Protein 4MVE (pdb70)

Nearest PDB structures (foldseek):
  4mve-assembly2_B  TM=9.996E-01  e=6.311E-26  Thermomonospora curvata DSM 43183
  1dv9-assembly1_A  TM=4.609E-01  e=7.289E-01  Bos taurus
  4mve-assembly2_B  TM=9.961E-01  e=4.622E-24  Thermomonospora curvata DSM 43183
  5hte-assembly1_A-2  TM=4.139E-01  e=1.562E+00  Bos taurus
  3kza-assembly1_A  TM=3.954E-01  e=4.910E+00  Equus caballus

Foldseek 3Di:
DLLVVVVVCQVVLEADDPVVNVVSQVPFAAAAQVLFAWWFKGFRHCVDPVSCLVVFFGAKGAHDQQWIQGTWGADPVRDIDRDAPQHTDGWDFDDDPRHTHIWCGPRFHDIWGWGDSDSQTKTWDHPPPPGIGIMDIGGDD/DLLVVVVVCVVVLEADDPVVNVVSQVVFAAAAQVLFAWWFKHFRDCPDVVVCVVCFFGAWGPHDQQFILGGFGADPVGDTDRDAPQHGDGWDFDDDPRHTHTWCGPRFHDIWGWGDSDSQTKTWDHPVDPGIGIMDIGHDD

InterPro domains:
  IPR02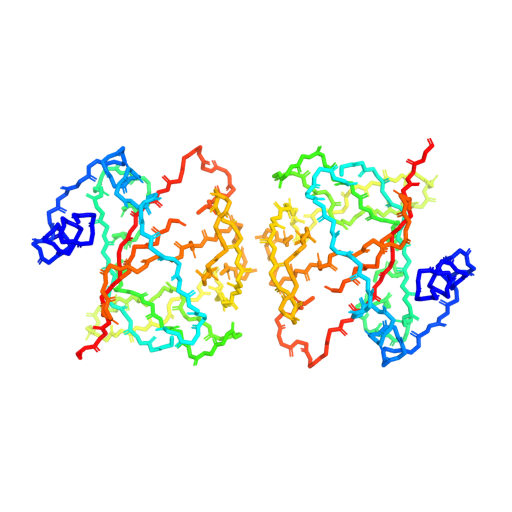5568 Domain of unknown function DUF4334 [PF14232] (92-146)
  IPR025951 GXWXG domain [PF14231] (24-82)

CATH classification: 2.40.128.580

Sequence (282 aa):
DAEQRLAKIIASGDECDRATVEELYDRLAPVPVDFLGTWRGGIFDRGDALAGLLGNWYGKRFIDRDHVEPLLCRSPDGSIYSYEKLGLARLREVALRGTVSAAIYDKQPIIDHFRRVNDDVVGADAKGQPDILYFHLTRERDAEQRLAKIIASGDECDRATVEELYDRLAPVPVDFLGTWRGGIFDRGDALAGLLGNWYGKRFIDRDHVEPLLCRSPDGSIYSYEKLGLARLREVALRGTVSAAIYDKQPIIDHFRRVNDDVVGADAKGQPDILYFHLTRER

Radius of gyration: 20.66 Å; Cα contacts (8 Å, |Δi|>4): 627; chains: 2; bounding box: 58×43×53 Å

Secondary structure (DSSP, 8-state):
-HHHHHHHHHHHT----HHHHHHHHTTSEE--TT--EEEEEEES-TTSTTT-----EEEEEEEETTEEEEEEEE-TTS-EEE--TT--B---EEEETTEEEE--BSSSSB---EEESS---EE--BTT-SS---EEEEE--/-HHHHHHHHHHHT----HHHHHHHHTTSPB--TT--EEEEEEES-SSSTTT-----EEEEEEEETTEEEEEEEE-TTS-EEE--TT--B---EEEETTEEEE--BSSSSB---EE-SS---EE--BTT-SS---EEEEE--

Structure (mmCIF, N/CA/C/O backbone):
data_4MVE
#
_entry.id   4MVE
#
_cell.length_a   66.803
_cell.length_b   66.803
_cell.length_c   127.368
_cell.angle_alpha   90.00
_cell.angle_beta   90.00
_cell.angle_gamma   120.00
#
_symmetry.space_group_name_H-M   'P 32 2 1'
#
loop_
_entity.id
_entity.type
_entity.pdbx_description
1 polymer 'Uncharacterized protein'
2 water water
#
loop_
_atom_site.group_PDB
_atom_site.id
_atom_site.type_symbol
_atom_site.label_atom_id
_atom_site.label_alt_id
_atom_site.label_comp_id
_atom_site.label_asym_id
_atom_site.label_entity_id
_atom_site.label_seq_id
_atom_site.pdbx_PDB_ins_code
_atom_site.Cartn_x
_atom_site.Cartn_y
_atom_site.Cartn_z
_atom_site.occupancy
_atom_site.B_iso_or_equiv
_atom_site.auth_seq_id
_atom_site.auth_comp_id
_atom_site.auth_asym_id
_atom_site.auth_atom_id
_atom_site.pdbx_PDB_model_num
ATOM 6 N N . ASP A 1 5 ? -11.273 29.683 34.630 1.00 64.24 2 ASP A N 1
ATOM 7 C CA . ASP A 1 5 ? -11.115 28.561 35.560 1.00 61.48 2 ASP A CA 1
ATOM 8 C C . ASP A 1 5 ? -10.639 27.265 34.903 1.00 56.56 2 ASP A C 1
ATOM 9 O O . ASP A 1 5 ? -9.582 26.758 35.283 1.00 53.55 2 ASP A O 1
ATOM 14 N N . ALA A 1 6 ? -11.423 26.732 33.947 1.00 49.25 3 ALA A N 1
ATOM 15 C CA . ALA A 1 6 ? -11.152 25.481 33.254 1.00 45.00 3 ALA A CA 1
ATOM 16 C C . ALA A 1 6 ? -9.775 25.485 32.603 1.00 43.62 3 ALA A C 1
ATOM 17 O O . ALA A 1 6 ? -9.067 24.507 32.725 1.00 39.56 3 ALA A O 1
ATOM 19 N N . GLU A 1 7 ? -9.404 26.580 31.928 1.00 41.34 4 GLU A N 1
ATOM 20 C CA . GLU A 1 7 ? -8.104 26.722 31.271 1.00 40.09 4 GLU A CA 1
ATOM 21 C C . GLU A 1 7 ? -6.964 26.655 32.297 1.00 41.53 4 GLU A C 1
ATOM 22 O O . GLU A 1 7 ? -6.003 25.929 32.081 1.00 40.10 4 GLU A O 1
ATOM 28 N N . GLN A 1 8 ? -7.100 27.371 33.414 1.00 39.10 5 GLN A N 1
ATOM 29 C CA . GLN A 1 8 ? -6.087 27.442 34.458 1.00 40.73 5 GLN A CA 1
ATOM 30 C C . GLN A 1 8 ? -5.945 26.119 35.177 1.00 44.78 5 GLN A C 1
ATOM 31 O O . GLN A 1 8 ? -4.814 25.679 35.385 1.00 42.99 5 GLN A O 1
ATOM 37 N N . ARG A 1 9 ? -7.081 25.462 35.511 1.00 42.66 6 ARG A N 1
ATOM 38 C CA . ARG A 1 9 ? -7.075 24.144 36.139 1.00 42.54 6 ARG A CA 1
ATOM 39 C C . ARG A 1 9 ? -6.440 23.098 35.209 1.00 43.96 6 ARG A C 1
ATOM 40 O O . ARG A 1 9 ? -5.661 22.260 35.670 1.00 44.92 6 ARG A O 1
ATOM 48 N N . LEU A 1 10 ? -6.766 23.142 33.904 1.00 37.31 7 LEU A N 1
ATOM 49 C CA . LEU A 1 10 ? -6.224 22.141 32.984 1.00 35.06 7 LEU A CA 1
ATOM 50 C C . LEU A 1 10 ? -4.752 22.383 32.688 1.00 36.21 7 LEU A C 1
ATOM 51 O O . LEU A 1 10 ? -4.005 21.425 32.595 1.00 35.87 7 LEU A O 1
ATOM 56 N N . ALA A 1 11 ? -4.322 23.646 32.600 1.00 33.05 8 ALA A N 1
ATOM 57 C CA . ALA A 1 11 ? -2.930 23.984 32.317 1.00 31.13 8 ALA A CA 1
ATOM 58 C C . ALA A 1 11 ? -2.005 23.409 33.408 1.00 33.94 8 ALA A C 1
ATOM 59 O O . ALA A 1 11 ? -0.944 22.865 33.088 1.00 32.08 8 ALA A O 1
ATOM 61 N N . LYS A 1 12 ? -2.426 23.491 34.674 1.00 33.74 9 LYS A N 1
ATOM 62 C CA . LYS A 1 12 ? -1.653 23.000 35.827 1.00 36.27 9 LYS A CA 1
ATOM 63 C C . LYS A 1 12 ? -1.474 21.479 35.766 1.00 41.39 9 LYS A C 1
ATOM 64 O O . LYS A 1 12 ? -0.373 20.982 36.029 1.00 41.72 9 LYS A O 1
ATOM 70 N N . ILE A 1 13 ? -2.557 20.748 35.415 1.00 37.63 10 ILE A N 1
ATOM 71 C CA . ILE A 1 13 ? -2.532 19.281 35.278 1.00 35.35 10 ILE A CA 1
ATOM 72 C C . ILE A 1 13 ? -1.609 18.889 34.095 1.00 35.57 10 ILE A C 1
ATOM 73 O O . ILE A 1 13 ? -0.725 18.054 34.260 1.00 35.44 10 ILE A O 1
ATOM 78 N N . ILE A 1 14 ? -1.801 19.514 32.934 1.00 29.99 11 ILE A N 1
ATOM 79 C CA . ILE A 1 14 ? -1.002 19.260 31.723 1.00 29.93 11 ILE A CA 1
ATOM 80 C C . ILE A 1 14 ? 0.492 19.548 31.979 1.00 39.18 11 ILE A C 1
ATOM 81 O O . ILE A 1 14 ? 1.315 18.749 31.567 1.00 40.64 11 ILE A O 1
ATOM 86 N N . ALA A 1 15 ? 0.840 20.688 32.636 1.00 36.54 12 ALA A N 1
ATOM 87 C CA . ALA A 1 15 ? 2.243 21.038 32.875 1.00 36.16 12 ALA A CA 1
ATOM 88 C C . ALA A 1 15 ? 2.916 20.080 33.868 1.00 38.83 12 ALA A C 1
ATOM 89 O O . ALA A 1 15 ? 4.117 19.854 33.751 1.00 38.78 12 ALA A O 1
ATOM 91 N N . SER A 1 16 ? 2.166 19.514 34.809 1.00 34.75 13 SER A N 1
ATOM 92 C CA . SER A 1 16 ? 2.763 18.603 35.781 1.00 35.41 13 SER A CA 1
ATOM 93 C C . SER A 1 16 ? 2.710 17.094 35.318 1.00 37.85 13 SER A C 1
ATOM 94 O O . SER A 1 16 ? 3.286 16.251 35.980 1.00 36.28 13 SER A O 1
ATOM 97 N N . GLY A 1 17 ? 1.998 16.790 34.227 1.00 33.06 14 GLY A N 1
ATOM 98 C CA . GLY A 1 17 ? 1.837 15.432 33.709 1.00 31.50 14 GLY A CA 1
ATOM 99 C C . GLY A 1 17 ? 1.022 14.559 34.642 1.00 35.77 14 GLY A C 1
ATOM 100 O O . GLY A 1 17 ? 1.087 13.328 34.583 1.00 33.98 14 GLY A O 1
ATOM 101 N N . ASP A 1 18 ? 0.225 15.199 35.508 1.00 34.82 15 ASP A N 1
ATOM 102 C CA . ASP A 1 18 ? -0.628 14.490 36.444 1.00 35.58 15 ASP A CA 1
ATOM 103 C C . ASP A 1 18 ? -1.773 13.765 35.752 1.00 39.46 15 ASP A C 1
ATOM 104 O O . ASP A 1 18 ? -2.226 14.142 34.651 1.00 37.09 15 ASP A O 1
ATOM 109 N N . GLU A 1 19 ? -2.207 12.697 36.390 1.00 38.31 16 GLU A N 1
ATOM 110 C CA . GLU A 1 19 ? -3.351 11.945 35.918 1.00 39.54 16 GLU A CA 1
ATOM 111 C C . GLU A 1 19 ? -4.610 12.694 36.364 1.00 43.97 16 GLU A C 1
ATOM 112 O O . GLU A 1 19 ? -4.573 13.453 37.351 1.00 43.76 16 GLU A O 1
ATOM 118 N N . CYS A 1 20 ? -5.683 12.559 35.591 1.00 39.82 17 CYS A N 1
ATOM 119 C CA . CYS A 1 20 ? -6.973 13.161 35.915 1.00 41.12 17 CYS A CA 1
ATOM 120 C C . CYS A 1 20 ? -8.063 12.279 35.340 1.00 43.91 17 CYS A C 1
ATOM 121 O O . CYS A 1 20 ? -8.020 11.957 34.149 1.00 40.73 17 CYS A O 1
ATOM 124 N N . ASP A 1 21 ? -9.017 11.870 36.195 1.00 42.17 18 ASP A N 1
ATOM 125 C CA . ASP A 1 21 ? -10.148 10.993 35.863 1.00 42.82 18 ASP A CA 1
ATOM 126 C C . ASP A 1 21 ? -11.025 11.596 34.760 1.00 41.93 18 ASP A C 1
ATOM 127 O O . ASP A 1 21 ? -11.212 12.813 34.692 1.00 40.73 18 ASP A O 1
ATOM 132 N N . ARG A 1 22 ? -11.493 10.721 33.865 1.00 36.26 19 ARG A N 1
ATOM 133 C CA . ARG A 1 22 ? -12.250 11.030 32.646 1.00 35.22 19 ARG A CA 1
ATOM 134 C C . ARG A 1 22 ? -13.380 12.055 32.872 1.00 39.75 19 ARG A C 1
ATOM 135 O O . ARG A 1 22 ? -13.446 13.040 32.134 1.00 36.32 19 ARG A O 1
ATOM 143 N N . ALA A 1 23 ? -14.261 11.804 33.868 1.00 40.30 20 ALA A N 1
ATOM 144 C CA . ALA A 1 23 ? -15.399 12.661 34.232 1.00 42.87 20 ALA A CA 1
ATOM 145 C C . ALA A 1 23 ? -14.953 14.096 34.580 1.00 45.37 20 ALA A C 1
ATOM 146 O O . ALA A 1 23 ? -15.582 15.041 34.128 1.00 45.24 20 ALA A O 1
ATOM 148 N N . THR A 1 24 ? -13.863 14.255 35.318 1.00 41.55 21 THR A N 1
ATOM 149 C CA . THR A 1 24 ? -13.368 15.589 35.685 1.00 41.56 21 THR A CA 1
ATOM 150 C C . THR A 1 24 ? -12.779 16.334 34.443 1.00 44.07 21 THR A C 1
ATOM 151 O O . THR A 1 24 ? -12.982 17.551 34.308 1.00 45.48 21 THR A O 1
ATOM 155 N N . VAL A 1 25 ? -12.063 15.624 33.558 1.00 36.65 22 VAL A N 1
ATOM 156 C CA . VAL A 1 25 ? -11.487 16.268 32.371 1.00 34.41 22 VAL A CA 1
ATOM 157 C C . VAL A 1 25 ? -12.621 16.728 31.441 1.00 38.16 22 VAL A C 1
ATOM 158 O O . VAL A 1 25 ? -12.574 17.846 30.916 1.00 36.96 22 VAL A O 1
ATOM 162 N N . GLU A 1 26 ? -13.627 15.864 31.254 1.00 34.68 23 GLU A N 1
ATOM 163 C CA . GLU A 1 26 ? -14.775 16.126 30.410 1.00 33.68 23 GLU A CA 1
ATOM 164 C C . GLU A 1 26 ? -15.503 17.382 30.870 1.00 38.45 23 GLU A C 1
ATOM 165 O O . GLU A 1 26 ? -15.869 18.194 30.018 1.00 36.54 23 GLU A O 1
ATOM 171 N N . GLU A 1 27 ? -15.713 17.548 32.202 1.00 38.57 24 GLU A N 1
ATOM 172 C CA . GLU A 1 27 ? -16.380 18.746 32.748 1.00 41.34 24 GLU A CA 1
ATOM 173 C C . GLU A 1 27 ? -15.582 19.993 32.368 1.00 41.94 24 GLU A C 1
ATOM 174 O O . GLU A 1 27 ? -16.147 20.993 31.932 1.00 42.60 24 GLU A O 1
ATOM 180 N N . LEU A 1 28 ? -14.268 19.904 32.483 1.00 35.09 25 LEU A N 1
ATOM 181 C CA . LEU A 1 28 ? -13.407 21.033 32.174 1.00 35.36 25 LEU A CA 1
ATOM 182 C C . LEU A 1 28 ? -13.317 21.275 30.648 1.00 37.65 25 LEU A C 1
ATOM 183 O O . LEU A 1 28 ? -13.409 22.424 30.205 1.00 37.58 25 LEU A O 1
ATOM 188 N N . TYR A 1 29 ? -13.230 20.197 29.854 1.00 32.71 26 TYR A N 1
ATOM 189 C CA . TYR A 1 29 ? -13.182 20.266 28.405 1.00 30.71 26 TYR A CA 1
ATOM 190 C C . TYR A 1 29 ? -14.408 20.971 27.812 1.00 36.54 26 TYR A C 1
ATOM 191 O O . TYR A 1 29 ? -14.252 21.826 26.929 1.00 37.17 26 TYR A O 1
ATOM 200 N N . ASP A 1 30 ? -15.615 20.621 28.286 1.00 34.95 27 ASP A N 1
ATOM 201 C CA . ASP A 1 30 ? -16.874 21.188 27.782 1.00 37.40 27 ASP A CA 1
ATOM 202 C C . ASP A 1 30 ? -16.964 22.720 27.955 1.00 42.93 27 ASP A C 1
ATOM 203 O O . ASP A 1 30 ? -17.772 23.340 27.289 1.00 43.25 27 ASP A O 1
ATOM 208 N N . ARG A 1 31 ? -16.103 23.320 28.792 1.00 40.94 28 ARG A N 1
ATOM 209 C CA . ARG A 1 31 ? -16.075 24.761 29.046 1.00 42.43 28 ARG A CA 1
ATOM 210 C C . ARG A 1 31 ? -14.990 25.448 28.192 1.00 45.29 28 ARG A C 1
ATOM 211 O O . ARG A 1 31 ? -14.870 26.674 28.218 1.00 47.03 28 ARG A O 1
ATOM 219 N N . LEU A 1 32 ? -14.246 24.669 27.399 1.00 38.44 29 LEU A N 1
ATOM 220 C CA . LEU A 1 32 ? -13.177 25.201 26.567 1.00 36.91 29 LEU A CA 1
ATOM 221 C C . LEU A 1 32 ? -13.658 25.693 25.224 1.00 38.98 29 LEU A C 1
ATOM 222 O O . LEU A 1 32 ? -14.677 25.246 24.686 1.00 37.03 29 LEU A O 1
ATOM 227 N N . ALA A 1 33 ? -12.891 26.643 24.689 1.00 36.50 30 ALA A N 1
ATOM 228 C CA . ALA A 1 33 ? -13.139 27.279 23.411 1.00 36.60 30 ALA A CA 1
ATOM 229 C C . ALA A 1 33 ? -12.636 26.412 22.246 1.00 40.11 30 ALA A C 1
ATOM 230 O O . ALA A 1 33 ? -11.577 25.794 22.353 1.00 36.99 30 ALA A O 1
ATOM 232 N N . PRO A 1 34 ? -13.358 26.408 21.095 1.00 39.25 31 PRO A N 1
ATOM 233 C CA . PRO A 1 34 ? -12.834 25.706 19.907 1.00 36.71 31 PRO A CA 1
ATOM 234 C C . PRO A 1 34 ? -11.611 26.432 19.319 1.00 40.60 31 PRO A C 1
ATOM 235 O O . PRO A 1 34 ? -11.369 27.606 19.636 1.00 40.58 31 PRO A O 1
ATOM 239 N N . VAL A 1 35 ? -10.842 25.736 18.465 1.00 35.43 32 VAL A N 1
ATOM 240 C CA . VAL A 1 35 ? -9.651 26.294 17.820 1.00 34.01 32 VAL A CA 1
ATOM 241 C C . VAL A 1 35 ? -9.785 26.148 16.313 1.00 35.73 32 VAL A C 1
ATOM 242 O O . VAL A 1 35 ? -10.313 25.124 15.869 1.00 33.42 32 VAL A O 1
ATOM 246 N N . PRO A 1 36 ? -9.275 27.108 15.501 1.00 33.19 33 PRO A N 1
ATOM 247 C CA . PRO A 1 36 ? -9.295 26.900 14.045 1.00 33.46 33 PRO A CA 1
ATOM 248 C C . PRO A 1 36 ? -8.211 25.882 13.643 1.00 36.98 33 PRO A C 1
ATOM 249 O O . PRO A 1 36 ? -7.290 25.623 14.431 1.00 35.36 33 PRO A O 1
ATOM 253 N N . VAL A 1 37 ? -8.327 25.310 12.418 1.00 33.69 34 VAL A N 1
ATOM 254 C CA . VAL A 1 37 ? -7.421 24.301 11.861 1.00 32.83 34 VAL A CA 1
ATOM 255 C C . VAL A 1 37 ? -5.936 24.779 11.852 1.00 36.96 34 VAL A C 1
ATOM 256 O O . VAL A 1 37 ? -5.074 24.014 12.310 1.00 35.39 34 VAL A O 1
ATOM 260 N N . ASP A 1 38 ? -5.643 26.034 11.384 1.00 34.33 35 ASP A N 1
ATOM 261 C CA . ASP A 1 38 ? -4.245 26.508 11.277 1.00 34.85 35 ASP A CA 1
ATOM 262 C C . ASP A 1 38 ? -3.549 26.696 12.653 1.00 37.81 35 ASP A C 1
ATOM 263 O O . ASP A 1 38 ? -2.325 26.565 12.735 1.00 37.34 35 ASP A O 1
ATOM 268 N N . PHE A 1 39 ? -4.326 26.831 13.748 1.00 35.82 36 PHE A N 1
ATOM 269 C CA . PHE A 1 39 ? -3.794 26.947 15.116 1.00 35.81 36 PHE A CA 1
ATOM 270 C C . PHE A 1 39 ? -3.000 25.682 15.503 1.00 36.82 36 PHE A C 1
ATOM 271 O O . PHE A 1 39 ? -2.083 25.751 16.326 1.00 38.22 36 PHE A O 1
ATOM 287 N N . LEU A 1 41 ? -1.135 23.862 13.417 1.00 31.81 38 LEU A N 1
ATOM 288 C CA . LEU A 1 41 ? 0.060 23.646 12.606 1.00 33.37 38 LEU A CA 1
ATOM 289 C C . LEU A 1 41 ? 1.368 23.741 13.466 1.00 39.70 38 LEU A C 1
ATOM 290 O O . LEU A 1 41 ? 1.555 24.687 14.229 1.00 40.04 38 LEU A O 1
ATOM 295 N N . GLY A 1 42 ? 2.180 22.690 13.393 1.00 36.35 39 GLY A N 1
ATOM 296 C CA . GLY A 1 42 ? 3.429 22.576 14.143 1.00 36.61 39 GLY A CA 1
ATOM 297 C C . GLY A 1 42 ? 3.600 21.241 14.832 1.00 38.07 39 GLY A C 1
ATOM 298 O O . GLY A 1 42 ? 2.766 20.338 14.677 1.00 37.53 39 GLY A O 1
ATOM 299 N N . THR A 1 43 ? 4.684 21.109 15.602 1.00 34.80 40 THR A N 1
ATOM 300 C CA . THR A 1 43 ? 4.994 19.899 16.349 1.00 34.38 40 THR A CA 1
ATOM 301 C C . THR A 1 43 ? 4.546 20.087 17.790 1.00 37.97 40 THR A C 1
ATOM 302 O O . THR A 1 43 ? 4.756 21.162 18.378 1.00 37.65 40 THR A O 1
ATOM 306 N N . TRP A 1 44 ? 3.914 19.040 18.349 1.00 34.80 41 TRP A N 1
ATOM 307 C CA . TRP A 1 44 ? 3.408 19.051 19.724 1.00 33.86 41 TRP A CA 1
ATOM 308 C C . TRP A 1 44 ? 3.830 17.808 20.501 1.00 38.00 41 TRP A C 1
ATOM 309 O O . TRP A 1 44 ? 3.842 16.696 19.947 1.00 37.85 41 TRP A O 1
ATOM 320 N N . ARG A 1 45 ? 4.150 18.005 21.792 1.00 33.76 42 ARG A N 1
ATOM 321 C CA . ARG A 1 45 ? 4.477 16.948 22.764 1.00 33.35 42 ARG A CA 1
ATOM 322 C C . ARG A 1 45 ? 3.156 16.507 23.442 1.00 35.06 42 ARG A C 1
ATOM 323 O O . ARG A 1 45 ? 2.359 17.351 23.891 1.00 32.99 42 ARG A O 1
ATOM 331 N N . GLY A 1 46 ? 2.926 15.201 23.461 1.00 31.03 43 GLY A N 1
ATOM 332 C CA . GLY A 1 46 ? 1.699 14.646 24.009 1.00 30.32 43 GLY A CA 1
ATOM 333 C C . GLY A 1 46 ? 1.863 13.961 25.334 1.00 33.85 43 GLY A C 1
ATOM 334 O O . GLY A 1 46 ? 2.963 13.544 25.691 1.00 35.17 43 GLY A O 1
ATOM 335 N N . GLY A 1 47 ? 0.760 13.896 26.052 1.00 28.41 44 GLY A N 1
ATOM 336 C CA . GLY A 1 47 ? 0.632 13.245 27.343 1.00 28.35 44 GLY A CA 1
ATOM 337 C C . GLY A 1 47 ? -0.800 12.804 27.510 1.00 33.66 44 GLY A C 1
ATOM 338 O O . GLY A 1 47 ? -1.683 13.228 26.751 1.00 31.61 44 GLY A O 1
ATOM 339 N N . ILE A 1 48 ? -1.038 11.918 28.465 1.00 33.26 45 ILE A N 1
ATOM 340 C CA . ILE A 1 48 ? -2.355 11.324 28.648 1.00 34.58 45 ILE A CA 1
ATOM 341 C C . ILE A 1 48 ? -2.857 11.553 30.063 1.00 38.68 45 ILE A C 1
ATOM 342 O O . ILE A 1 48 ? -2.090 11.436 31.016 1.00 40.25 45 ILE A O 1
ATOM 347 N N . PHE A 1 49 ? -4.155 11.796 30.205 1.00 33.02 46 PHE A N 1
ATOM 348 C CA . PHE A 1 49 ? -4.744 12.037 31.526 1.00 33.57 46 PHE A CA 1
ATOM 349 C C . PHE A 1 49 ? -4.980 10.742 32.321 1.00 39.25 46 PHE A C 1
ATOM 350 O O . PHE A 1 49 ? -4.863 10.781 33.528 1.00 38.29 46 PHE A O 1
ATOM 358 N N . ASP A 1 50 ? -5.384 9.632 31.662 1.00 37.43 47 ASP A N 1
ATOM 359 C CA . ASP A 1 50 ? -5.608 8.356 32.331 1.00 38.84 47 ASP A CA 1
ATOM 360 C C . ASP A 1 50 ? -4.692 7.288 31.722 1.00 42.15 47 ASP A C 1
ATOM 361 O O . ASP A 1 50 ? -4.982 6.736 30.658 1.00 40.27 47 ASP A O 1
ATOM 366 N N . ARG A 1 51 ? -3.606 6.988 32.428 1.00 39.33 48 ARG A N 1
ATOM 367 C CA . ARG A 1 51 ? -2.574 6.070 31.981 1.00 40.60 48 ARG A CA 1
ATOM 368 C C . ARG A 1 51 ? -2.932 4.577 32.214 1.00 48.06 48 ARG A C 1
ATOM 369 O O . ARG A 1 51 ? -2.159 3.712 31.792 1.00 49.22 48 ARG A O 1
ATOM 377 N N . GLY A 1 52 ? -4.091 4.300 32.825 1.00 43.89 49 GLY A N 1
ATOM 378 C CA . GLY A 1 52 ? -4.557 2.936 33.055 1.00 44.16 49 GLY A CA 1
ATOM 379 C C . GLY A 1 52 ? -5.341 2.339 31.898 1.00 47.22 49 GLY A C 1
ATOM 380 O O . GLY A 1 52 ? -5.649 1.142 31.919 1.00 47.96 49 GLY A O 1
ATOM 381 N N . ASP A 1 53 ? -5.677 3.164 30.881 1.00 41.64 50 ASP A N 1
ATOM 382 C CA . ASP A 1 53 ? -6.427 2.754 29.693 1.00 41.57 50 ASP A CA 1
ATOM 383 C C . ASP A 1 53 ? -5.525 1.883 28.761 1.00 43.85 50 ASP A C 1
ATOM 384 O O . ASP A 1 53 ? -4.314 2.105 28.680 1.00 42.93 50 ASP A O 1
ATOM 389 N N . ALA A 1 54 ? -6.128 0.894 28.082 1.00 38.47 51 ALA A N 1
ATOM 390 C CA . ALA A 1 54 ? -5.454 -0.019 27.164 1.00 38.41 51 ALA A CA 1
ATOM 391 C C . ALA A 1 54 ? -4.603 0.722 26.100 1.00 43.95 51 ALA A C 1
ATOM 392 O O . ALA A 1 54 ? -3.391 0.453 25.981 1.00 40.96 51 ALA A O 1
ATOM 394 N N . LEU A 1 55 ? -5.238 1.647 25.328 1.00 42.39 52 LEU A N 1
ATOM 395 C CA . LEU A 1 55 ? -4.537 2.365 24.270 1.00 43.24 52 LEU A CA 1
ATOM 396 C C . LEU A 1 55 ? -3.430 3.241 24.873 1.00 46.69 52 LEU A C 1
ATOM 397 O O . LEU A 1 55 ? -2.328 3.297 24.303 1.00 47.75 52 LEU A O 1
ATOM 402 N N . ALA A 1 56 ? -3.707 3.880 26.049 1.00 39.61 53 ALA A N 1
ATOM 403 C CA . ALA A 1 56 ? -2.718 4.651 26.804 1.00 37.14 53 ALA A CA 1
ATOM 404 C C . ALA A 1 56 ? -1.505 3.761 27.121 1.00 40.32 53 ALA A C 1
ATOM 405 O O . ALA A 1 56 ? -0.375 4.191 26.898 1.00 41.12 53 ALA A O 1
ATOM 407 N N . GLY A 1 57 ? -1.753 2.511 27.540 1.00 35.31 54 GLY A N 1
ATOM 408 C CA . GLY A 1 57 ? -0.700 1.549 27.843 1.00 35.14 54 GLY A CA 1
ATOM 409 C C . GLY A 1 57 ? 0.160 1.238 26.632 1.00 39.74 54 GLY A C 1
ATOM 410 O O . GLY A 1 57 ? 1.387 1.128 26.738 1.00 40.87 54 GLY A O 1
ATOM 419 N N . LEU A 1 59 ? 0.424 3.232 23.785 1.00 34.65 56 LEU A N 1
ATOM 420 C CA . LEU A 1 59 ? 1.113 4.463 23.400 1.00 32.44 56 LEU A CA 1
ATOM 421 C C . LEU A 1 59 ? 2.395 4.639 24.229 1.00 38.21 56 LEU A C 1
ATOM 422 O O . LEU A 1 59 ? 3.463 4.950 23.688 1.00 38.46 56 LEU A O 1
ATOM 427 N N . LEU A 1 60 ? 2.288 4.378 25.528 1.00 35.87 57 LEU A N 1
ATOM 428 C CA . LEU A 1 60 ? 3.388 4.456 26.467 1.00 39.03 57 LEU A CA 1
ATOM 429 C C . LEU A 1 60 ? 4.488 3.435 26.085 1.00 44.04 57 LEU A C 1
ATOM 430 O O . LEU A 1 60 ? 5.661 3.797 26.027 1.00 44.63 57 LEU A O 1
ATOM 435 N N . GLY A 1 61 ? 4.091 2.208 25.762 1.00 40.78 58 GLY A N 1
ATOM 436 C CA . GLY A 1 61 ? 5.023 1.145 25.381 1.00 43.54 58 GLY A CA 1
ATOM 437 C C . GLY A 1 61 ? 5.787 1.447 24.107 1.00 48.02 58 GLY A C 1
ATOM 438 O O . GLY A 1 61 ? 6.959 1.096 23.972 1.00 48.27 58 GLY A O 1
ATOM 447 N N . ASN A 1 63 ? 6.611 4.445 23.341 1.00 41.45 60 ASN A N 1
ATOM 448 C CA . ASN A 1 63 ? 7.308 5.685 23.655 1.00 41.06 60 ASN A CA 1
ATOM 449 C C . ASN A 1 63 ? 6.759 6.828 22.802 1.00 40.40 60 ASN A C 1
ATOM 450 O O . ASN A 1 63 ? 7.523 7.646 22.297 1.00 39.11 60 ASN A O 1
ATOM 455 N N . TRP A 1 64 ? 5.426 6.884 22.658 1.00 35.67 61 TRP A N 1
ATOM 456 C CA . TRP A 1 64 ? 4.731 7.951 21.951 1.00 32.80 61 TRP A CA 1
ATOM 457 C C . TRP A 1 64 ? 5.194 9.302 22.474 1.00 35.76 61 TRP A C 1
ATOM 458 O O . TRP A 1 64 ? 5.203 9.533 23.694 1.00 33.57 61 TRP A O 1
ATOM 469 N N . TYR A 1 65 ? 5.656 10.143 21.562 1.00 33.47 62 TYR A N 1
ATOM 470 C CA . TYR A 1 65 ? 6.133 11.486 21.878 1.00 34.37 62 TYR A CA 1
ATOM 471 C C . TYR A 1 65 ? 5.010 12.525 21.700 1.00 37.98 62 TYR A C 1
ATOM 472 O O . TYR A 1 65 ? 4.733 13.301 22.610 1.00 36.52 62 TYR A O 1
ATOM 481 N N . GLY A 1 66 ? 4.415 12.550 20.513 1.00 34.49 63 GLY A N 1
ATOM 482 C CA . GLY A 1 66 ? 3.373 13.509 20.188 1.00 33.05 63 GLY A CA 1
ATOM 483 C C . GLY A 1 66 ? 2.891 13.450 18.755 1.00 33.52 63 GLY A C 1
ATOM 484 O O . GLY A 1 66 ? 2.618 12.362 18.215 1.00 30.63 63 GLY A O 1
ATOM 485 N N . LYS A 1 67 ? 2.745 14.638 18.144 1.00 30.16 64 LYS A N 1
ATOM 486 C CA . LYS A 1 67 ? 2.168 14.785 16.776 1.00 29.25 64 LYS A CA 1
ATOM 487 C C . LYS A 1 67 ? 2.782 15.932 16.017 1.00 35.86 64 LYS A C 1
ATOM 488 O O . LYS A 1 67 ? 3.274 16.887 16.641 1.00 36.06 64 LYS A O 1
ATOM 494 N N . ARG A 1 68 ? 2.781 15.831 14.667 1.00 32.14 65 ARG A N 1
ATOM 495 C CA . ARG A 1 68 ? 3.256 16.904 13.773 1.00 31.91 65 ARG A CA 1
ATOM 496 C C . ARG A 1 68 ? 2.148 17.234 12.771 1.00 35.63 65 ARG A C 1
ATOM 497 O O . ARG A 1 68 ? 1.718 16.349 12.034 1.00 35.80 65 ARG A O 1
ATOM 505 N N . PHE A 1 69 ? 1.621 18.475 12.805 1.00 31.37 66 PHE A N 1
ATOM 506 C CA . PHE A 1 69 ? 0.596 18.907 11.852 1.00 31.71 66 PHE A CA 1
ATOM 507 C C . PHE A 1 69 ? 1.319 19.706 10.728 1.00 37.51 66 PHE A C 1
ATOM 508 O O . PHE A 1 69 ? 1.723 20.844 10.980 1.00 38.83 66 PHE A O 1
ATOM 516 N N . ILE A 1 70 ? 1.560 19.098 9.539 1.00 35.15 67 ILE A N 1
ATOM 517 C CA . ILE A 1 70 ? 2.295 19.807 8.452 1.00 38.44 67 ILE A CA 1
ATOM 518 C C . ILE A 1 70 ? 1.379 20.858 7.838 1.00 44.66 67 ILE A C 1
ATOM 519 O O . ILE A 1 70 ? 1.729 22.033 7.785 1.00 46.69 67 ILE A O 1
ATOM 524 N N . ASP A 1 71 ? 0.233 20.408 7.334 1.00 40.29 68 ASP A N 1
ATOM 525 C CA . ASP A 1 71 ? -0.815 21.212 6.723 1.00 40.95 68 ASP A CA 1
ATOM 526 C C . ASP A 1 71 ? -2.151 20.498 7.028 1.00 42.38 68 ASP A C 1
ATOM 527 O O . ASP A 1 71 ? -2.145 19.410 7.638 1.00 36.33 68 ASP A O 1
ATOM 532 N N . ARG A 1 72 ? -3.276 21.109 6.616 1.00 39.43 69 ARG A N 1
ATOM 533 C CA . ARG A 1 72 ? -4.643 20.592 6.815 1.00 38.92 69 ARG A CA 1
ATOM 534 C C . ARG A 1 72 ? -4.802 19.138 6.317 1.00 39.82 69 ARG A C 1
ATOM 535 O O . ARG A 1 72 ? -5.673 18.410 6.794 1.00 37.58 69 ARG A O 1
ATOM 543 N N . ASP A 1 73 ? -3.972 18.729 5.351 1.00 30.42 70 ASP A N 1
ATOM 544 C CA . ASP A 1 73 ? -4.101 17.433 4.728 1.00 30.26 70 ASP A CA 1
ATOM 545 C C . ASP A 1 73 ? -3.012 16.476 5.112 1.00 35.70 70 ASP A C 1
ATOM 546 O O . ASP A 1 73 ? -3.113 15.296 4.768 1.00 35.60 70 ASP A O 1
ATOM 551 N N . HIS A 1 74 ? -1.977 16.943 5.818 1.00 32.89 71 HIS A N 1
ATOM 552 C CA . HIS A 1 74 ? -0.850 16.067 6.143 1.00 34.03 71 HIS A CA 1
ATOM 553 C C . HIS A 1 74 ? -0.408 16.216 7.598 1.00 36.31 71 HIS A C 1
ATOM 554 O O . HIS A 1 74 ? 0.257 17.179 7.967 1.00 36.78 71 HIS A O 1
ATOM 561 N N . VAL A 1 75 ? -0.788 15.227 8.419 1.00 31.91 72 VAL A N 1
ATOM 562 C CA . VAL A 1 75 ? -0.509 15.131 9.849 1.00 30.04 72 VAL A CA 1
ATOM 563 C C . VAL A 1 75 ? 0.205 13.806 10.181 1.00 33.60 72 VAL A C 1
ATOM 564 O O . VAL A 1 75 ? -0.230 12.736 9.737 1.00 34.12 72 VAL A O 1
ATOM 568 N N . GLU A 1 76 ? 1.234 13.870 11.027 1.00 29.34 73 GLU A N 1
ATOM 569 C CA . GLU A 1 76 ? 1.884 12.675 11.559 1.00 29.84 73 GLU A CA 1
ATOM 570 C C . GLU A 1 76 ? 1.282 12.464 12.941 1.00 35.83 73 GLU A C 1
ATOM 571 O O . GLU A 1 76 ? 1.566 13.234 13.849 1.00 37.92 73 GLU A O 1
ATOM 577 N N . PRO A 1 77 ? 0.356 11.492 13.107 1.00 31.88 74 PRO A N 1
ATOM 578 C CA . PRO A 1 77 ? -0.321 11.356 14.407 1.00 29.22 74 PRO A CA 1
ATOM 579 C C . PRO A 1 77 ? 0.490 10.692 15.508 1.00 29.58 74 PRO A C 1
ATOM 580 O O . PRO A 1 77 ? 0.166 10.872 16.690 1.00 27.11 74 PRO A O 1
ATOM 584 N N . LEU A 1 78 ? 1.494 9.892 15.149 1.00 27.25 75 LEU A N 1
ATOM 585 C CA . LEU A 1 78 ? 2.232 9.109 16.155 1.00 27.07 75 LEU A CA 1
ATOM 586 C C . LEU A 1 78 ? 3.716 9.251 16.081 1.00 31.11 75 LEU A C 1
ATOM 587 O O . LEU A 1 78 ? 4.417 8.320 15.668 1.00 30.24 75 LEU A O 1
ATOM 592 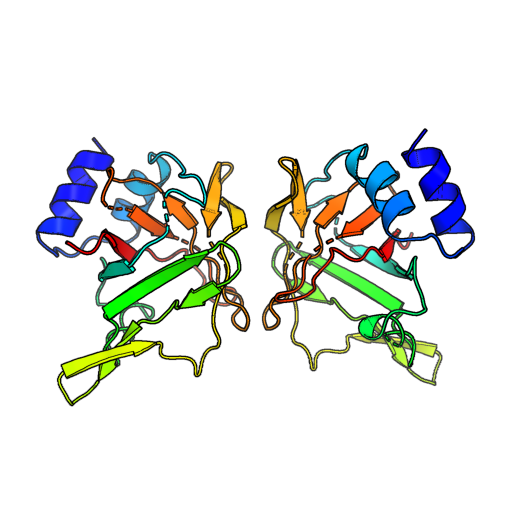N N . LEU A 1 79 ? 4.215 10.400 16.560 1.00 29.02 76 LEU A N 1
ATOM 593 C CA . LEU A 1 79 ? 5.647 10.621 16.706 1.00 30.03 76 LEU A CA 1
ATOM 594 C C . LEU A 1 79 ? 6.052 9.858 17.918 1.00 34.30 76 LEU A C 1
ATOM 595 O O . LEU A 1 79 ? 5.319 9.889 18.907 1.00 32.10 76 LEU A O 1
ATOM 600 N N . CYS A 1 80 ? 7.144 9.085 17.823 1.00 33.49 77 CYS A N 1
ATOM 601 C CA . CYS A 1 80 ? 7.608 8.248 18.917 1.00 35.16 77 CYS A CA 1
ATOM 602 C C . CYS A 1 80 ? 9.062 8.462 19.101 1.00 42.31 77 CYS A C 1
ATOM 603 O O . CYS A 1 80 ? 9.744 8.963 18.202 1.00 43.81 77 CYS A O 1
ATOM 606 N N . ARG A 1 81 ? 9.547 8.065 20.260 1.00 41.14 78 ARG A N 1
ATOM 607 C CA . ARG A 1 81 ? 10.953 8.156 20.572 1.00 44.30 78 ARG A CA 1
ATOM 608 C C . ARG A 1 81 ? 11.576 6.789 20.398 1.00 52.62 78 ARG A C 1
ATOM 609 O O . ARG A 1 81 ? 11.100 5.798 20.978 1.00 51.30 78 ARG A O 1
ATOM 617 N N . SER A 1 82 ? 12.600 6.723 19.528 1.00 53.08 79 SER A N 1
ATOM 618 C CA . SER A 1 82 ? 13.341 5.490 19.273 1.00 55.46 79 SER A CA 1
ATOM 619 C C . SER A 1 82 ? 14.404 5.309 20.398 1.00 62.49 79 SER A C 1
ATOM 620 O O . SER A 1 82 ? 14.653 6.279 21.130 1.00 61.18 79 SER A O 1
ATOM 623 N N . PRO A 1 83 ? 15.037 4.116 20.584 1.00 64.02 80 PRO A N 1
ATOM 624 C CA . PRO A 1 83 ? 16.012 3.963 21.695 1.00 66.48 80 PRO A CA 1
ATOM 625 C C . PRO A 1 83 ? 1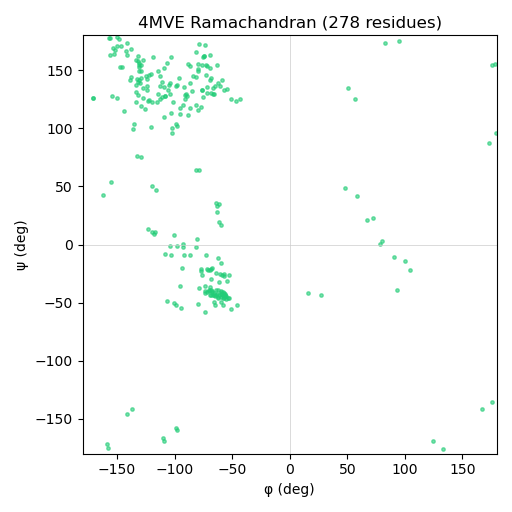7.154 5.002 21.726 1.00 73.43 80 PRO A C 1
ATOM 626 O O . PRO A 1 83 ? 17.583 5.379 22.826 1.00 73.79 80 PRO A O 1
ATOM 630 N N . ASP A 1 84 ? 17.604 5.508 20.548 1.00 71.29 81 ASP A N 1
ATOM 631 C CA . ASP A 1 84 ? 18.697 6.495 20.459 1.00 73.71 81 ASP A CA 1
ATOM 632 C C . ASP A 1 84 ? 18.311 7.942 20.922 1.00 76.92 81 ASP A C 1
ATOM 633 O O . ASP A 1 84 ? 19.200 8.794 21.035 1.00 79.12 81 ASP A O 1
ATOM 638 N N . GLY A 1 85 ? 17.024 8.204 21.167 1.00 69.93 82 GLY A N 1
ATOM 639 C CA . GLY A 1 85 ? 16.561 9.519 21.611 1.00 68.16 82 GLY A CA 1
ATOM 640 C C . GLY A 1 85 ? 15.969 10.402 20.523 1.00 69.03 82 GLY A C 1
ATOM 641 O O . GLY A 1 85 ? 15.309 11.405 20.828 1.00 67.70 82 GLY A O 1
ATOM 642 N N . SER A 1 86 ? 16.194 10.041 19.245 1.00 63.23 83 SER A N 1
ATOM 643 C CA . SER A 1 86 ? 15.649 10.796 18.124 1.00 61.15 83 SER A CA 1
ATOM 644 C C . SER A 1 86 ? 14.117 10.566 17.996 1.00 60.88 83 SER A C 1
ATOM 645 O O . SER A 1 86 ? 13.581 9.542 18.444 1.00 59.15 83 SER A O 1
ATOM 648 N N . ILE A 1 87 ? 13.416 11.537 17.413 1.00 55.11 84 ILE A N 1
ATOM 649 C CA . ILE A 1 87 ? 11.974 11.413 17.269 1.00 51.32 84 ILE A CA 1
ATOM 650 C C . ILE A 1 87 ? 11.632 11.056 15.808 1.00 54.31 84 ILE A C 1
ATOM 651 O O . ILE A 1 87 ? 12.126 11.703 14.883 1.00 55.63 84 ILE A O 1
ATOM 656 N N . TYR A 1 88 ? 10.806 9.993 15.624 1.00 46.85 85 TYR A N 1
ATOM 657 C CA . TYR A 1 88 ? 10.413 9.501 14.308 1.00 43.88 85 TYR A CA 1
ATOM 658 C C . TYR A 1 88 ? 8.904 9.319 14.224 1.00 43.19 85 TYR A C 1
ATOM 659 O O . TYR A 1 88 ? 8.200 9.090 15.227 1.00 42.04 85 TYR A O 1
ATOM 668 N N . SER A 1 89 ? 8.421 9.395 13.006 1.00 35.83 86 SER A N 1
ATOM 669 C CA . SER A 1 89 ? 7.020 9.238 12.714 1.00 33.52 86 SER A CA 1
ATOM 670 C C . SER A 1 89 ? 6.666 7.770 12.472 1.00 38.00 86 SER A C 1
ATOM 671 O O . SER A 1 89 ? 7.108 7.190 11.476 1.00 37.02 86 SER A O 1
ATOM 674 N N . TYR A 1 90 ? 5.883 7.166 13.400 1.00 34.24 87 TYR A N 1
ATOM 675 C CA . TYR A 1 90 ? 5.383 5.788 13.278 1.00 33.26 87 TYR A CA 1
ATOM 676 C C . TYR A 1 90 ? 4.225 5.809 12.291 1.00 35.49 87 TYR A C 1
ATOM 677 O O . TYR A 1 90 ? 3.262 6.551 12.502 1.00 32.59 87 TYR A O 1
ATOM 686 N N . GLU A 1 91 ? 4.345 5.084 11.169 1.00 34.07 88 GLU A N 1
ATOM 687 C CA . GLU A 1 91 ? 3.318 5.222 10.123 1.00 34.38 88 GLU A CA 1
ATOM 688 C C . GLU A 1 91 ? 2.527 3.953 9.821 1.00 37.25 88 GLU A C 1
ATOM 689 O O . GLU A 1 91 ? 1.727 3.969 8.879 1.00 35.40 88 GLU A O 1
ATOM 695 N N . LYS A 1 92 ? 2.660 2.913 10.660 1.00 34.34 89 LYS A N 1
ATOM 696 C CA . LYS A 1 92 ? 2.000 1.637 10.406 1.00 37.18 89 LYS A CA 1
ATOM 697 C C . LYS A 1 92 ? 0.465 1.717 10.606 1.00 39.00 89 LYS A C 1
ATOM 698 O O . LYS A 1 92 ? -0.254 0.903 10.019 1.00 39.93 89 LYS A O 1
ATOM 704 N N . LEU A 1 93 ? -0.028 2.692 11.372 1.00 32.60 90 LEU A N 1
ATOM 705 C CA . LEU A 1 93 ? -1.484 2.857 11.557 1.00 32.75 90 LEU A CA 1
ATOM 706 C C . LEU A 1 93 ? -2.055 3.837 10.519 1.00 35.62 90 LEU A C 1
ATOM 707 O O . LEU A 1 93 ? -3.249 4.151 10.544 1.00 34.39 90 LEU A O 1
ATOM 712 N N . GLY A 1 94 ? -1.182 4.350 9.663 1.00 31.86 91 GLY A N 1
ATOM 713 C CA . GLY A 1 94 ? -1.560 5.310 8.635 1.00 32.27 91 GLY A CA 1
ATOM 714 C C . GLY A 1 94 ? -1.332 6.729 9.128 1.00 36.48 91 GLY A C 1
ATOM 715 O O . GLY A 1 94 ? -0.981 6.954 10.300 1.00 34.80 91 GLY A O 1
ATOM 716 N N . LEU A 1 95 ? -1.543 7.697 8.233 1.00 32.08 92 LEU A N 1
ATOM 717 C CA . LEU A 1 95 ? -1.333 9.089 8.557 1.00 31.22 92 LEU A CA 1
ATOM 718 C C . LEU A 1 95 ? -2.674 9.745 8.918 1.00 32.91 92 LEU A C 1
ATOM 719 O O . LEU A 1 95 ? -3.588 9.041 9.374 1.00 30.70 92 LEU A O 1
ATOM 724 N N . ALA A 1 96 ? -2.761 11.089 8.838 1.00 27.12 93 ALA A N 1
ATOM 725 C CA . ALA A 1 96 ? -3.964 11.769 9.263 1.00 26.48 93 ALA A CA 1
ATOM 726 C C . ALA A 1 96 ? -4.088 13.143 8.602 1.00 32.03 93 ALA A C 1
ATOM 727 O O . ALA A 1 96 ? -3.253 13.529 7.787 1.00 32.79 93 ALA A O 1
ATOM 729 N N . ARG A 1 97 ? -5.185 13.830 8.891 1.00 28.90 94 ARG A N 1
ATOM 730 C CA . ARG A 1 97 ? -5.469 15.152 8.357 1.00 29.87 94 ARG A CA 1
ATOM 731 C C . ARG A 1 97 ? -6.384 15.905 9.326 1.00 32.51 94 ARG A C 1
ATOM 732 O O . ARG A 1 97 ? -6.871 15.324 10.310 1.00 31.71 94 ARG A O 1
ATOM 740 N N . LEU A 1 98 ? -6.548 17.200 9.088 1.00 28.46 95 LEU A N 1
ATOM 741 C CA . LEU A 1 98 ? -7.364 18.068 9.941 1.00 28.82 95 LEU A CA 1
ATOM 742 C C . LEU A 1 98 ? -8.599 18.554 9.229 1.00 34.47 95 LEU A C 1
ATOM 743 O O . LEU A 1 98 ? -8.539 18.944 8.053 1.00 32.67 95 LEU A O 1
ATOM 748 N N . ARG A 1 99 ? -9.719 18.524 9.946 1.00 29.13 96 ARG A N 1
ATOM 749 C CA . ARG A 1 99 ? -11.010 19.046 9.461 1.00 29.26 96 ARG A CA 1
ATOM 750 C C . ARG A 1 99 ? -11.725 19.718 10.630 1.00 34.27 96 ARG A C 1
ATOM 751 O O . ARG A 1 99 ? -11.297 19.548 11.789 1.00 35.51 96 ARG A O 1
ATOM 759 N N . GLU A 1 100 ? -12.779 20.490 10.347 1.00 28.43 97 GLU A N 1
ATOM 760 C CA . GLU A 1 100 ? -13.598 21.071 11.409 1.00 28.43 97 GLU A CA 1
ATOM 761 C C . GLU A 1 100 ? -14.761 20.125 11.616 1.00 31.00 97 GLU A C 1
ATOM 762 O O . GLU A 1 100 ? -15.491 19.864 10.664 1.00 30.11 97 GLU A O 1
ATOM 768 N N . VAL A 1 101 ? -14.868 19.544 12.825 1.00 26.30 98 VAL A N 1
ATOM 769 C CA . VAL A 1 101 ? -15.866 18.528 13.195 1.00 25.36 98 VAL A CA 1
ATOM 770 C C . VAL A 1 101 ? -16.576 18.938 14.495 1.00 31.42 98 VAL A C 1
ATOM 771 O O . VAL A 1 101 ? -15.932 19.533 15.344 1.00 28.36 98 VAL A O 1
ATOM 775 N N . ALA A 1 102 ? -17.908 18.662 14.621 1.00 30.00 99 ALA A N 1
ATOM 776 C CA . ALA A 1 102 ? -18.660 18.958 15.848 1.00 30.84 99 ALA A CA 1
ATOM 777 C C . ALA A 1 102 ? -18.514 17.833 16.868 1.00 35.69 99 ALA A C 1
ATOM 778 O O . ALA A 1 102 ? -18.484 16.656 16.509 1.00 33.37 99 ALA A O 1
ATOM 780 N N . LEU A 1 103 ? -18.479 18.215 18.146 1.00 33.27 100 LEU A N 1
ATOM 781 C CA . LEU A 1 103 ? -18.514 17.319 19.278 1.00 32.92 100 LEU A CA 1
ATOM 782 C C . LEU A 1 103 ? -19.309 18.017 20.342 1.00 41.34 100 LEU A C 1
ATOM 783 O O . LEU A 1 103 ? -18.893 19.086 20.802 1.00 43.36 100 LEU A O 1
ATOM 788 N N . ARG A 1 104 ? -20.487 17.447 20.701 1.00 39.55 101 ARG A N 1
ATOM 789 C CA . ARG A 1 104 ? -21.404 17.994 21.710 1.00 40.84 101 ARG A CA 1
ATOM 790 C C . ARG A 1 104 ? -21.862 19.405 21.341 1.00 46.47 101 ARG A C 1
ATOM 791 O O . ARG A 1 104 ? -21.886 20.297 22.186 1.00 48.02 101 ARG A O 1
ATOM 799 N N . GLY A 1 105 ? -22.157 19.601 20.069 1.00 44.11 102 GLY A N 1
ATOM 800 C CA . GLY A 1 105 ? -22.599 20.889 19.546 1.00 45.27 102 GLY A CA 1
ATOM 801 C C . GLY A 1 105 ? -21.510 21.918 19.309 1.00 49.19 102 GLY A C 1
ATOM 802 O O . GLY A 1 105 ? -21.820 23.036 18.897 1.00 50.95 102 GLY A O 1
ATOM 803 N N . THR A 1 106 ? -20.228 21.583 19.589 1.00 43.76 103 THR A N 1
ATOM 804 C CA . THR A 1 106 ? -19.157 22.545 19.360 1.00 41.78 103 THR A CA 1
ATOM 805 C C . THR A 1 106 ? -18.296 22.041 18.240 1.00 39.07 103 THR A C 1
ATOM 806 O O . THR A 1 106 ? -17.801 20.920 18.296 1.00 34.98 103 THR A O 1
ATOM 810 N N . VAL A 1 107 ? -18.140 22.886 17.226 1.00 35.02 104 VAL A N 1
ATOM 811 C CA . VAL A 1 107 ? -17.325 22.670 16.040 1.00 33.35 104 VAL A CA 1
ATOM 812 C C . VAL A 1 107 ? -15.925 23.227 16.325 1.00 35.27 104 VAL A C 1
ATOM 813 O O . VAL A 1 107 ? -15.796 24.365 16.692 1.00 36.43 104 VAL A O 1
ATOM 817 N N . SER A 1 108 ? -14.896 22.415 16.160 1.00 31.44 105 SER A N 1
ATOM 818 C CA . SER A 1 108 ? -13.503 22.791 16.354 1.00 30.29 105 SER A CA 1
ATOM 819 C C . SER A 1 108 ? -12.623 21.975 15.433 1.00 33.48 105 SER A C 1
ATOM 820 O O . SER A 1 108 ? -13.098 21.022 14.800 1.00 33.23 105 SER A O 1
ATOM 823 N N . ALA A 1 109 ? -11.342 22.339 15.353 1.00 29.76 106 ALA A N 1
ATOM 824 C CA . ALA A 1 109 ? -10.372 21.546 14.618 1.00 28.20 106 ALA A CA 1
ATOM 825 C C . ALA A 1 109 ? -10.297 20.149 15.240 1.00 30.46 106 ALA A C 1
ATOM 826 O O . ALA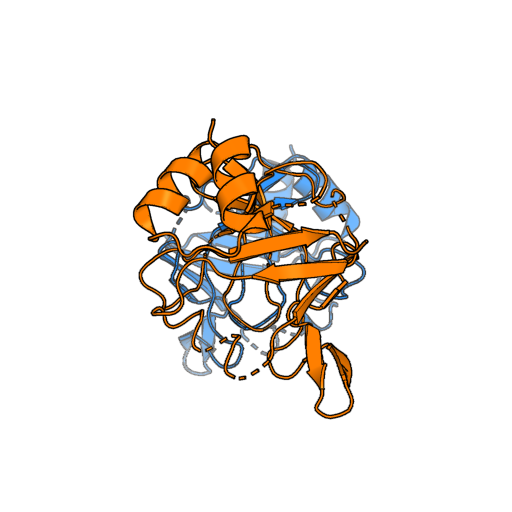 A 1 109 ? -10.317 19.973 16.469 1.00 29.04 106 ALA A O 1
ATOM 828 N N . ALA A 1 110 ? -10.262 19.160 14.374 1.00 27.21 107 ALA A N 1
ATOM 829 C CA . ALA A 1 110 ? -10.190 17.777 14.779 1.00 25.70 107 ALA A CA 1
ATOM 830 C C . ALA A 1 110 ? -9.204 17.029 13.912 1.00 28.13 107 ALA A C 1
ATOM 831 O O . ALA A 1 110 ? -9.166 17.281 12.721 1.00 26.06 107 ALA A O 1
ATOM 841 N N . ILE A 1 112 ? -8.320 13.673 11.991 1.00 28.55 109 ILE A N 1
ATOM 842 C CA . ILE A 1 112 ? -9.008 12.437 11.567 1.00 26.36 109 ILE A CA 1
ATOM 843 C C . ILE A 1 112 ? -7.952 11.453 11.046 1.00 28.61 109 ILE A C 1
ATOM 844 O O . ILE A 1 112 ? -7.237 11.811 10.135 1.00 27.88 109 ILE A O 1
ATOM 849 N N . TYR A 1 113 ? -7.888 10.217 11.561 1.00 25.81 110 TYR A N 1
ATOM 850 C CA . TYR A 1 113 ? -6.931 9.243 10.995 1.00 25.12 110 TYR A CA 1
ATOM 851 C C . TYR A 1 113 ? -7.380 8.877 9.600 1.00 25.86 110 TYR A C 1
ATOM 852 O O . TYR A 1 113 ? -8.600 8.770 9.345 1.00 24.33 110 TYR A O 1
ATOM 861 N N . ASP A 1 114 ? -6.417 8.680 8.707 1.00 20.23 111 ASP A N 1
ATOM 862 C CA . ASP A 1 114 ? -6.718 8.269 7.339 1.00 21.63 111 ASP A CA 1
ATOM 863 C C . ASP A 1 114 ? -7.233 6.856 7.276 1.00 30.52 111 ASP A C 1
ATOM 864 O O . ASP A 1 114 ? -8.048 6.546 6.400 1.00 31.28 111 ASP A O 1
ATOM 869 N N . LYS A 1 115 ? -6.681 5.959 8.138 1.00 28.60 112 LYS A N 1
ATOM 870 C CA . LYS A 1 115 ? -6.951 4.527 7.988 1.00 29.39 112 LYS A CA 1
ATOM 871 C C . LYS A 1 115 ? -7.543 3.889 9.227 1.00 30.69 112 LYS A C 1
ATOM 872 O O . LYS A 1 115 ? -7.594 2.666 9.299 1.00 30.48 112 LYS A O 1
ATOM 878 N N . GLN A 1 116 ? -8.000 4.697 10.186 1.00 26.79 113 GLN A N 1
ATOM 879 C CA . GLN A 1 116 ? -8.544 4.233 11.473 1.00 27.12 113 GLN A CA 1
ATOM 880 C C . GLN A 1 116 ? -9.761 5.045 11.825 1.00 28.92 113 GLN A C 1
ATOM 881 O O . GLN A 1 116 ? -9.744 6.248 11.578 1.00 26.99 113 GLN A O 1
ATOM 887 N N . PRO A 1 117 ? -10.823 4.440 12.409 1.00 26.38 114 PRO A N 1
ATOM 888 C CA . PRO A 1 117 ? -12.042 5.230 12.693 1.00 25.50 114 PRO A CA 1
ATOM 889 C C . PRO A 1 117 ? -11.853 6.023 13.990 1.00 29.17 114 PRO A C 1
ATOM 890 O O . PRO A 1 117 ? -12.524 5.757 14.975 1.00 28.59 114 PRO A O 1
ATOM 894 N N . ILE A 1 118 ? -10.900 6.967 13.992 1.00 27.51 115 ILE A N 1
ATOM 895 C CA . ILE A 1 118 ? -10.537 7.756 15.174 1.00 26.63 115 ILE A CA 1
ATOM 896 C C . ILE A 1 118 ? -10.482 9.231 14.833 1.00 30.35 115 ILE A C 1
ATOM 897 O O . ILE A 1 118 ? -9.790 9.627 13.881 1.00 28.10 115 ILE A O 1
ATOM 902 N N . ILE A 1 119 ? -11.191 10.050 15.631 1.00 25.89 116 ILE A N 1
ATOM 903 C CA . ILE A 1 119 ? -11.144 11.506 15.479 1.00 25.23 116 ILE A CA 1
ATOM 904 C C . ILE A 1 119 ? -10.724 12.119 16.812 1.00 30.29 116 ILE A C 1
ATOM 905 O O . ILE A 1 119 ? -11.320 11.760 17.821 1.00 30.90 116 ILE A O 1
ATOM 910 N N . ASP A 1 120 ? -9.756 13.065 16.820 1.00 26.11 117 ASP A N 1
ATOM 911 C CA . ASP A 1 120 ? -9.329 13.797 18.028 1.00 24.55 117 ASP A CA 1
ATOM 912 C C . ASP A 1 120 ? -9.812 15.236 17.928 1.00 28.94 117 ASP A C 1
ATOM 913 O O . ASP A 1 120 ? -9.298 15.991 17.094 1.00 28.36 117 ASP A O 1
ATOM 918 N N . HIS A 1 121 ? -10.794 15.606 18.767 1.00 25.94 118 HIS A N 1
ATOM 919 C CA . HIS A 1 121 ? -11.434 16.944 18.821 1.00 26.62 118 HIS A CA 1
ATOM 920 C C . HIS A 1 121 ? -10.625 17.842 19.740 1.00 32.89 118 HIS A C 1
ATOM 921 O O . HIS A 1 121 ? -10.434 17.502 20.907 1.00 33.22 118 HIS A O 1
ATOM 928 N N . PHE A 1 122 ? -10.060 18.930 19.199 1.00 29.22 119 PHE A N 1
ATOM 929 C CA . PHE A 1 122 ? -9.175 19.810 19.974 1.00 27.71 119 PHE A CA 1
ATOM 930 C C . PHE A 1 122 ? -9.873 21.047 20.526 1.00 33.38 119 PHE A C 1
ATOM 931 O O . PHE A 1 122 ? -10.629 21.712 19.818 1.00 33.58 119 PHE A O 1
ATOM 939 N N . ARG A 1 123 ? -9.573 21.388 21.779 1.00 29.49 120 ARG A N 1
ATOM 940 C CA . ARG A 1 123 ? -10.060 22.631 22.381 1.00 30.52 120 ARG A CA 1
ATOM 941 C C . ARG A 1 123 ? -8.868 23.351 22.980 1.00 32.82 120 ARG A C 1
ATOM 942 O O . ARG A 1 123 ? -7.957 22.707 23.461 1.00 31.54 120 ARG A O 1
ATOM 950 N N . ARG A 1 124 ? -8.902 24.668 23.013 1.00 30.15 121 ARG A N 1
ATOM 951 C CA . ARG A 1 124 ? -7.822 25.501 23.506 1.00 30.72 121 ARG A CA 1
ATOM 952 C C . ARG A 1 124 ? -7.737 25.513 25.033 1.00 34.22 121 ARG A C 1
ATOM 953 O O . ARG A 1 124 ? -8.739 25.767 25.697 1.00 35.34 121 ARG A O 1
ATOM 961 N N . VAL A 1 125 ? -6.533 25.329 25.568 1.00 29.38 122 VAL A N 1
ATOM 962 C CA . VAL A 1 125 ? -6.206 25.544 26.990 1.00 30.85 122 VAL A CA 1
ATOM 963 C C . VAL A 1 125 ? -5.560 26.963 27.049 1.00 38.06 122 VAL A C 1
ATOM 964 O O . VAL A 1 125 ? -6.041 27.827 27.780 1.00 39.81 122 VAL A O 1
ATOM 968 N N . ASN A 1 126 ? -4.523 27.210 26.198 1.00 33.75 123 ASN A N 1
ATOM 969 C CA . ASN A 1 126 ? -3.873 28.512 25.976 1.00 36.14 123 ASN A CA 1
ATOM 970 C C . ASN A 1 126 ? -3.221 28.394 24.606 1.00 40.63 123 ASN A C 1
ATOM 971 O O . ASN A 1 126 ? -3.391 27.356 23.985 1.00 39.92 123 ASN A O 1
ATOM 976 N N . ASP A 1 127 ? -2.447 29.391 24.143 1.00 38.39 124 ASP A N 1
ATOM 977 C CA . ASP A 1 127 ? -1.811 29.359 22.810 1.00 38.58 124 ASP A CA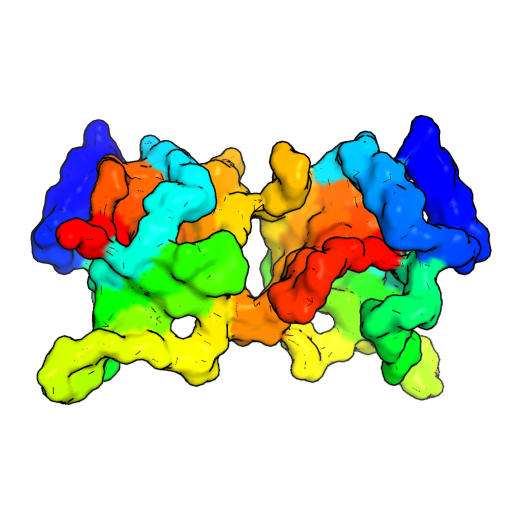 1
ATOM 978 C C . ASP A 1 127 ? -0.900 28.135 22.561 1.00 40.60 124 ASP A C 1
ATOM 979 O O . ASP A 1 127 ? -0.695 27.755 21.404 1.00 37.74 124 ASP A O 1
ATOM 984 N N . ASP A 1 128 ? -0.352 27.537 23.644 1.00 36.69 125 ASP A N 1
ATOM 985 C CA . ASP A 1 128 ? 0.586 26.432 23.521 1.00 36.30 125 ASP A CA 1
ATOM 986 C C . ASP A 1 128 ? 0.090 25.119 24.115 1.00 38.46 125 ASP A C 1
ATOM 987 O O . ASP A 1 128 ? 0.887 24.186 24.240 1.00 39.23 125 ASP A O 1
ATOM 1000 N N . VAL A 1 130 ? -3.553 22.415 24.216 1.00 28.38 127 VAL A N 1
ATOM 1001 C CA . VAL A 1 130 ? -4.899 21.965 23.804 1.00 27.98 127 VAL A CA 1
ATOM 1002 C C . VAL A 1 130 ? -5.213 20.675 24.516 1.00 31.46 127 VAL A C 1
ATOM 1003 O O . VAL A 1 130 ? -4.293 19.933 24.845 1.00 29.54 127 VAL A O 1
ATOM 1007 N N . VAL A 1 131 ? -6.514 20.371 24.713 1.00 29.62 128 VAL A N 1
ATOM 1008 C CA . VAL A 1 131 ? -6.927 19.070 25.226 1.00 28.08 128 VAL A CA 1
ATOM 1009 C C . VAL A 1 131 ? -7.483 18.363 23.991 1.00 30.75 128 VAL A C 1
ATOM 1010 O O . VAL A 1 131 ? -8.176 19.002 23.219 1.00 28.87 128 VAL A O 1
ATOM 1014 N N . GLY A 1 132 ? -7.172 17.085 23.797 1.00 26.90 129 GLY A N 1
ATOM 1015 C CA . GLY A 1 132 ? -7.710 16.347 22.658 1.00 25.27 129 GLY A CA 1
ATOM 1016 C C . GLY A 1 132 ? -8.718 15.360 23.186 1.00 31.71 129 GLY A C 1
ATOM 1017 O O . GLY A 1 132 ? -8.443 14.695 24.188 1.00 31.16 129 GLY A O 1
ATOM 1018 N N . ALA A 1 133 ? -9.889 15.252 22.510 1.00 28.85 130 ALA A N 1
ATOM 1019 C CA . ALA A 1 133 ? -10.969 14.330 22.844 1.00 28.70 130 ALA A CA 1
ATOM 1020 C C . ALA A 1 133 ? -11.029 13.239 21.776 1.00 29.27 130 ALA A C 1
ATOM 1021 O O . ALA A 1 133 ? -11.441 13.495 20.644 1.00 27.02 130 ALA A O 1
ATOM 1031 N N . ASP A 1 135 ? -12.395 10.276 19.812 1.00 28.77 132 ASP A N 1
ATOM 1032 C CA . ASP A 1 135 ? -13.701 9.727 19.403 1.00 29.54 132 ASP A CA 1
ATOM 1033 C C . ASP A 1 135 ? -13.422 8.541 18.452 1.00 32.32 132 ASP A C 1
ATOM 1034 O O . ASP A 1 135 ? -13.285 8.725 17.239 1.00 31.62 132 ASP A O 1
ATOM 1039 N N . ALA A 1 136 ? -13.245 7.341 19.032 1.00 29.21 133 ALA A N 1
ATOM 1040 C CA . ALA A 1 136 ? -12.903 6.103 18.312 1.00 29.13 133 ALA A CA 1
ATOM 1041 C C . ALA A 1 136 ? -14.095 5.147 18.264 1.00 36.26 133 ALA A C 1
ATOM 1042 O O . ALA A 1 136 ? -14.664 4.788 19.314 1.00 37.92 133 ALA A O 1
ATOM 1044 N N . LYS A 1 137 ? -14.430 4.696 17.045 1.00 31.33 134 LYS A N 1
ATOM 1045 C CA . LYS A 1 137 ? -15.523 3.780 16.792 1.00 34.54 134 LYS A CA 1
ATOM 1046 C C . LYS A 1 137 ? -15.575 2.641 17.799 1.00 45.37 134 LYS A C 1
ATOM 1047 O O . LYS A 1 137 ? -14.581 1.923 17.999 1.00 44.57 134 LYS A O 1
ATOM 1053 N N . GLY A 1 138 ? -16.748 2.512 18.412 1.00 47.42 135 GLY A N 1
ATOM 1054 C CA . GLY A 1 138 ? -17.016 1.469 19.377 1.00 52.06 135 GLY A CA 1
ATOM 1055 C C . GLY A 1 138 ? -16.768 1.855 20.813 1.00 59.14 135 GLY A C 1
ATOM 1056 O O . GLY A 1 138 ? -17.538 1.420 21.685 1.00 62.81 135 GLY A O 1
ATOM 1057 N N . GLN A 1 139 ? -15.669 2.645 21.084 1.00 52.95 136 GLN A N 1
ATOM 1058 C CA . GLN A 1 139 ? -15.289 3.064 22.443 1.00 51.90 136 GLN A CA 1
ATOM 1059 C C . GLN A 1 139 ? -16.503 3.571 23.185 1.00 58.06 136 GLN A C 1
ATOM 1060 O O . GLN A 1 139 ? -17.209 4.446 22.682 1.00 55.38 136 GLN A O 1
ATOM 1066 N N . PRO A 1 140 ? -16.817 2.978 24.360 1.00 59.31 137 PRO A N 1
ATOM 1067 C CA . PRO A 1 140 ? -18.032 3.400 25.074 1.00 60.22 137 PRO A CA 1
ATOM 1068 C C . PRO A 1 140 ? -17.968 4.865 25.458 1.00 59.34 137 PRO A C 1
ATOM 1069 O O . PRO A 1 140 ? -19.002 5.536 25.441 1.00 60.12 137 PRO A O 1
ATOM 1073 N N . ASP A 1 141 ? -16.744 5.374 25.736 1.00 50.14 138 ASP A N 1
ATOM 1074 C CA . ASP A 1 141 ? -16.549 6.749 26.169 1.00 45.58 138 ASP A CA 1
ATOM 1075 C C . ASP A 1 141 ? -15.466 7.472 25.386 1.00 42.94 138 ASP A C 1
ATOM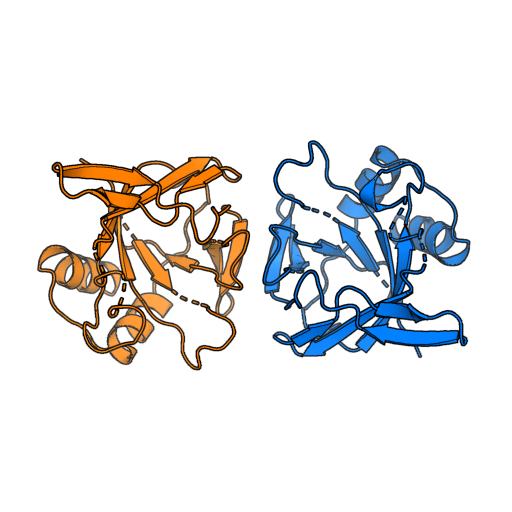 1076 O O . ASP A 1 141 ? -14.482 6.864 24.956 1.00 40.35 138 ASP A O 1
ATOM 1081 N N . ILE A 1 142 ? -15.604 8.804 25.299 1.00 36.56 139 ILE A N 1
ATOM 1082 C CA . ILE A 1 142 ? -14.585 9.693 24.751 1.00 34.44 139 ILE A CA 1
ATOM 1083 C C . ILE A 1 142 ? -13.371 9.650 25.715 1.00 38.62 139 ILE A C 1
ATOM 1084 O O . ILE A 1 142 ? -13.587 9.726 26.910 1.00 37.65 139 ILE A O 1
ATOM 1089 N N . LEU A 1 143 ? -12.128 9.535 25.221 1.00 35.68 140 LEU A N 1
ATOM 1090 C CA . LEU A 1 143 ? -10.960 9.537 26.111 1.00 35.35 140 LEU A CA 1
ATOM 1091 C C . LEU A 1 143 ? -10.108 10.820 25.837 1.00 38.38 140 LEU A C 1
ATOM 1092 O O . LEU A 1 143 ? -10.102 11.356 24.733 1.00 37.72 140 LEU A O 1
ATOM 1097 N N . TYR A 1 144 ? -9.433 11.321 26.854 1.00 32.49 141 TYR A N 1
ATOM 1098 C CA . TYR A 1 144 ? -8.749 12.592 26.742 1.00 30.46 141 TYR A CA 1
ATOM 1099 C C . TYR A 1 144 ? -7.247 12.488 26.806 1.00 32.84 141 TYR A C 1
ATOM 1100 O O . TYR A 1 144 ? -6.709 11.697 27.567 1.00 33.65 141 TYR A O 1
ATOM 1109 N N . PHE A 1 145 ? -6.576 13.352 26.051 1.00 27.96 142 PHE A N 1
ATOM 1110 C CA . PHE A 1 145 ? -5.126 13.465 26.076 1.00 27.56 142 PHE A CA 1
ATOM 1111 C C . PHE A 1 145 ? -4.749 14.955 25.957 1.00 30.97 142 PHE A C 1
ATOM 1112 O O . PHE A 1 145 ? -5.626 15.792 25.736 1.00 30.63 142 PHE A O 1
ATOM 1120 N N . HIS A 1 146 ? -3.458 15.297 26.088 1.00 27.26 143 HIS A N 1
ATOM 1121 C CA . HIS A 1 146 ? -3.117 16.715 25.967 1.00 26.83 143 HIS A CA 1
ATOM 1122 C C . HIS A 1 146 ? -1.939 16.909 25.036 1.00 30.38 143 HIS A C 1
ATOM 1123 O O . HIS A 1 146 ? -1.233 15.957 24.766 1.00 30.81 143 HIS A O 1
ATOM 1130 N N . LEU A 1 147 ? -1.799 18.123 24.464 1.00 27.34 144 LEU A N 1
ATOM 1131 C CA . LEU A 1 147 ? -0.699 18.508 23.590 1.00 26.21 144 LEU A CA 1
ATOM 1132 C C . LEU A 1 147 ? -0.164 19.854 24.010 1.00 32.69 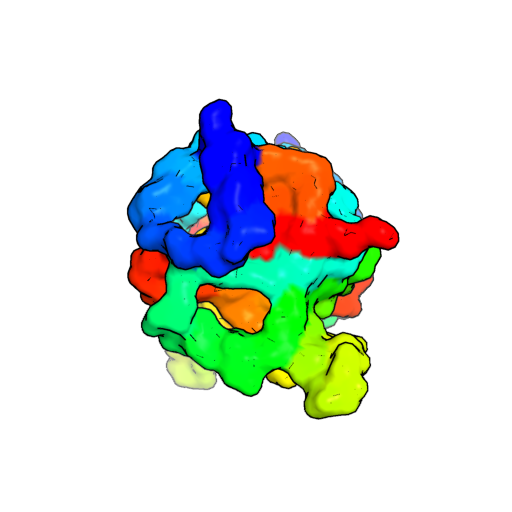144 LEU A C 1
ATOM 1133 O O . LEU A 1 147 ? -0.943 20.773 24.266 1.00 33.78 144 LEU A O 1
ATOM 1138 N N . THR A 1 148 ? 1.171 19.971 24.015 1.00 29.60 145 THR A N 1
ATOM 1139 C CA . THR A 1 148 ? 1.986 21.156 24.330 1.00 31.08 145 THR A CA 1
ATOM 1140 C C . THR A 1 148 ? 2.823 21.483 23.097 1.00 35.42 145 THR A C 1
ATOM 1141 O O . THR A 1 148 ? 3.536 20.623 22.591 1.00 31.97 145 THR A O 1
ATOM 1145 N N . ARG A 1 149 ? 2.672 22.699 22.588 1.00 35.99 146 ARG A N 1
ATOM 1146 C CA . ARG A 1 149 ? 3.338 23.159 21.378 1.00 39.24 146 ARG A CA 1
ATOM 1147 C C . ARG A 1 149 ? 4.850 23.307 21.590 1.00 46.76 146 ARG A C 1
ATOM 1148 O O . ARG A 1 149 ? 5.279 23.902 22.578 1.00 48.11 146 ARG A O 1
ATOM 1156 N N . GLU A 1 150 ? 5.649 22.734 20.669 1.00 46.17 147 GLU A N 1
ATOM 1157 C CA . GLU A 1 150 ? 7.112 22.875 20.651 1.00 49.86 147 GLU A CA 1
ATOM 1158 C C . GLU A 1 150 ? 7.437 24.294 20.210 1.00 59.06 147 GLU A C 1
ATOM 1159 O O . GLU A 1 150 ? 6.888 24.745 19.204 1.00 60.34 147 GLU A O 1
ATOM 1165 N N . ARG A 1 151 ? 8.298 25.002 20.950 1.00 59.55 148 ARG A N 1
ATOM 1166 C CA . ARG A 1 151 ? 8.709 26.382 20.660 1.00 82.15 148 ARG A CA 1
ATOM 1167 C C . ARG A 1 151 ? 10.227 26.516 20.752 1.00 115.90 148 ARG A C 1
ATOM 1168 O O . ARG A 1 151 ? 10.916 26.440 19.736 1.00 82.26 148 ARG A O 1
ATOM 1181 N N . ASP B 1 5 ? -33.979 27.209 -7.189 1.00 65.15 2 ASP B N 1
ATOM 1182 C CA . ASP B 1 5 ? -33.386 26.799 -8.469 1.00 63.81 2 ASP B CA 1
ATOM 1183 C C . ASP B 1 5 ? -32.463 25.586 -8.351 1.00 60.59 2 ASP B C 1
ATOM 1184 O O . ASP B 1 5 ? -32.700 24.620 -9.079 1.00 60.08 2 ASP B O 1
ATOM 1189 N N . ALA B 1 6 ? -31.427 25.617 -7.453 1.00 51.48 3 ALA B N 1
ATOM 1190 C CA . ALA B 1 6 ? -30.473 24.507 -7.321 1.00 46.53 3 ALA B CA 1
ATOM 1191 C C . ALA B 1 6 ? -31.179 23.193 -6.996 1.00 48.49 3 ALA B C 1
ATOM 1192 O O . ALA B 1 6 ? -30.905 22.185 -7.651 1.00 49.65 3 ALA B O 1
ATOM 1194 N N . GLU B 1 7 ? -32.116 23.210 -6.038 1.00 42.50 4 GLU B N 1
ATOM 1195 C CA . GLU B 1 7 ? -32.868 22.016 -5.623 1.00 41.68 4 GLU B CA 1
ATOM 1196 C C . GLU B 1 7 ? -33.658 21.395 -6.787 1.00 46.38 4 GLU B C 1
ATOM 1197 O O . GLU B 1 7 ? -33.539 20.196 -7.034 1.00 43.99 4 GLU B O 1
ATOM 1203 N N . GLN B 1 8 ? -34.423 22.224 -7.514 1.00 46.31 5 GLN B N 1
ATOM 1204 C CA . GLN B 1 8 ? -35.256 21.795 -8.630 1.00 47.96 5 GLN B CA 1
ATOM 1205 C C . GLN B 1 8 ? -34.397 21.333 -9.792 1.00 52.95 5 GLN B C 1
ATOM 1206 O O . GLN B 1 8 ? -34.684 20.297 -10.394 1.00 53.67 5 GLN B O 1
ATOM 1212 N N . ARG B 1 9 ? -33.307 22.053 -10.071 1.00 50.23 6 ARG B N 1
ATOM 1213 C CA . ARG B 1 9 ? -32.400 21.652 -11.146 1.00 50.06 6 ARG B CA 1
ATOM 1214 C C . ARG B 1 9 ? -31.732 20.307 -10.815 1.00 49.29 6 ARG B C 1
ATOM 1215 O O . ARG B 1 9 ? -31.724 19.412 -11.666 1.00 49.88 6 ARG B O 1
ATOM 1223 N N . LEU B 1 10 ? -31.257 20.128 -9.565 1.00 41.14 7 LEU B N 1
ATOM 1224 C CA . LEU B 1 10 ? -30.615 18.862 -9.192 1.00 37.61 7 LEU B CA 1
ATOM 1225 C C . LEU B 1 10 ? -31.614 17.702 -9.120 1.00 41.76 7 LEU B C 1
ATOM 1226 O O . LEU B 1 10 ? -31.287 16.614 -9.596 1.00 41.22 7 LEU B O 1
ATOM 1231 N N . ALA B 1 11 ? -32.832 17.931 -8.578 1.00 39.50 8 ALA B N 1
ATOM 1232 C CA . ALA B 1 11 ? -33.864 16.891 -8.541 1.00 41.60 8 ALA B CA 1
ATOM 1233 C C . ALA B 1 11 ? -34.149 16.363 -9.983 1.00 49.42 8 ALA B C 1
ATOM 1234 O O . ALA B 1 11 ? -34.170 15.152 -10.187 1.00 48.74 8 ALA B O 1
ATOM 1236 N N . LYS B 1 12 ? -34.275 17.263 -10.982 1.00 49.63 9 LYS B N 1
ATOM 1237 C CA . LYS B 1 12 ? -34.524 16.837 -12.371 1.00 52.34 9 LYS B CA 1
ATOM 1238 C C . LYS B 1 12 ? -33.321 16.062 -12.940 1.00 57.14 9 LYS B C 1
ATOM 1239 O O . LYS B 1 12 ? -33.531 15.018 -13.558 1.00 60.23 9 LYS B O 1
ATOM 1245 N N . ILE B 1 13 ? -32.076 16.532 -12.702 1.00 49.47 10 ILE B N 1
ATOM 1246 C CA . ILE B 1 13 ? -30.870 15.844 -13.175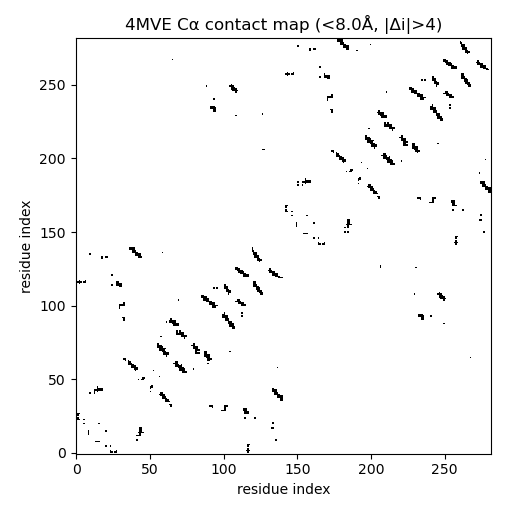 1.00 48.44 10 ILE B CA 1
ATOM 1247 C C . ILE B 1 13 ? -30.774 14.422 -12.554 1.00 50.01 10 ILE B C 1
ATOM 1248 O O . ILE B 1 13 ? -30.505 13.468 -13.279 1.00 49.68 10 ILE B O 1
ATOM 1253 N N . ILE B 1 14 ? -31.052 14.292 -11.240 1.00 44.47 11 ILE B N 1
ATOM 1254 C CA . ILE B 1 14 ? -31.019 13.018 -10.486 1.00 42.83 11 ILE B CA 1
ATOM 1255 C C . ILE B 1 14 ? -32.094 12.042 -10.983 1.00 49.68 11 ILE B C 1
ATOM 1256 O O . ILE B 1 14 ? -31.772 10.884 -11.246 1.00 50.91 11 ILE B O 1
ATOM 1261 N N . ALA B 1 15 ? -33.361 12.486 -11.059 1.00 48.24 12 ALA B N 1
ATOM 1262 C CA . ALA B 1 15 ? -34.508 11.659 -11.462 1.00 51.04 12 ALA B CA 1
ATOM 1263 C C . ALA B 1 15 ? -34.354 11.076 -12.876 1.00 59.99 12 ALA B C 1
ATOM 1264 O O . ALA B 1 15 ? -34.730 9.921 -13.107 1.00 61.13 12 ALA B O 1
ATOM 1266 N N . SER B 1 16 ? -33.815 11.875 -13.817 1.00 58.15 13 SER B N 1
ATOM 1267 C CA . SER B 1 16 ? -33.620 11.446 -15.207 1.00 61.03 13 SER B CA 1
ATOM 1268 C C . SER B 1 16 ? -32.400 10.526 -15.344 1.00 65.32 13 SER B C 1
ATOM 1269 O O . SER B 1 16 ? -32.273 9.808 -16.331 1.00 66.74 13 SER B O 1
ATOM 1272 N N . GLY B 1 17 ? -31.490 10.604 -14.375 1.00 59.60 14 GLY B N 1
ATOM 1273 C CA . GLY B 1 17 ? -30.255 9.836 -14.389 1.00 58.86 14 GLY B CA 1
ATOM 1274 C C . GLY B 1 17 ? -29.310 10.378 -15.436 1.00 64.81 14 GLY B C 1
ATOM 1275 O O . GLY B 1 17 ? -28.441 9.654 -15.920 1.00 65.88 14 GLY B O 1
ATOM 1276 N N . ASP B 1 18 ? -29.499 11.659 -15.808 1.00 61.52 15 ASP B N 1
ATOM 1277 C CA . ASP B 1 18 ? -28.686 12.360 -16.783 1.00 62.60 15 ASP B CA 1
ATOM 1278 C C . ASP B 1 18 ? -27.314 12.662 -16.223 1.00 63.31 15 ASP B C 1
ATOM 1279 O O . ASP B 1 18 ? -27.129 12.795 -14.997 1.00 59.48 15 ASP B O 1
ATOM 1284 N N . GLU B 1 19 ? -26.345 12.781 -17.134 1.00 60.41 16 GLU B N 1
ATOM 1285 C CA . GLU B 1 19 ? -24.984 13.140 -16.766 1.00 57.85 16 GLU B CA 1
ATOM 1286 C C . GLU B 1 19 ? -24.893 14.665 -16.550 1.00 58.22 16 GLU B C 1
ATOM 1287 O O . GLU B 1 19 ? -25.718 15.407 -17.082 1.00 59.35 16 GLU B O 1
ATOM 1293 N N . CYS B 1 20 ? -23.925 15.122 -15.741 1.00 50.02 17 CYS B N 1
ATOM 1294 C CA . CYS B 1 20 ? -23.748 16.540 -15.431 1.00 48.40 17 CYS B CA 1
ATOM 1295 C C . CYS B 1 20 ? -22.285 16.768 -15.062 1.00 50.30 17 CYS B C 1
ATOM 1296 O O . CYS B 1 20 ? -21.768 16.068 -14.187 1.00 48.44 17 CYS B O 1
ATOM 1299 N N . ASP B 1 21 ? -21.606 17.733 -15.703 1.00 47.54 18 ASP B N 1
ATOM 1300 C CA . ASP B 1 21 ? -20.186 17.996 -15.417 1.00 47.48 18 ASP B CA 1
ATOM 1301 C C . ASP B 1 21 ? -19.952 18.466 -13.970 1.00 50.68 18 ASP B C 1
ATOM 1302 O O . ASP B 1 21 ? -20.845 19.069 -13.366 1.00 51.28 18 ASP B O 1
ATOM 1307 N N . ARG B 1 22 ? -18.732 18.236 -13.448 1.00 44.89 19 ARG B N 1
ATOM 1308 C CA . ARG B 1 22 ? -18.338 18.584 -12.083 1.00 42.74 19 ARG B CA 1
ATOM 1309 C C . ARG B 1 22 ? -18.624 20.060 -11.726 1.00 48.82 19 ARG B C 1
ATOM 1310 O O . ARG B 1 22 ? -19.165 20.312 -10.655 1.00 47.21 19 ARG B O 1
ATOM 1318 N N . ALA B 1 23 ? -18.271 21.015 -12.622 1.00 47.56 20 ALA B N 1
ATOM 1319 C CA . ALA B 1 23 ? -18.423 22.456 -12.419 1.00 47.22 20 ALA B CA 1
ATOM 1320 C C . ALA B 1 23 ? -19.891 22.873 -12.253 1.00 50.03 20 ALA B C 1
ATOM 1321 O O . ALA B 1 23 ? -20.182 23.752 -11.433 1.00 49.50 20 ALA B O 1
ATOM 1323 N N . THR B 1 24 ? -20.806 22.256 -13.020 1.00 44.74 21 THR B N 1
ATOM 1324 C CA . THR B 1 24 ? -22.225 22.571 -12.905 1.00 43.94 21 THR B CA 1
ATOM 1325 C C . THR B 1 24 ? -22.765 22.006 -11.582 1.00 44.76 21 THR B C 1
ATOM 1326 O O . THR B 1 24 ? -23.544 22.689 -10.909 1.00 43.67 21 THR B O 1
ATOM 1330 N N . VAL B 1 25 ? -22.339 20.779 -11.191 1.00 38.50 22 VAL B N 1
ATOM 1331 C CA . VAL B 1 25 ? -22.845 20.178 -9.952 1.00 37.01 22 VAL B CA 1
ATOM 1332 C C . VAL B 1 25 ? -22.331 20.974 -8.757 1.00 39.84 22 VAL B C 1
ATOM 1333 O O . VAL B 1 25 ? -23.110 21.224 -7.827 1.00 39.42 22 VAL B O 1
ATOM 1337 N N . GLU B 1 26 ? -21.046 21.418 -8.808 1.00 35.23 23 GLU B N 1
ATOM 1338 C CA . GLU B 1 26 ? -20.422 22.209 -7.756 1.00 34.85 23 GLU B CA 1
ATOM 1339 C C . GLU B 1 26 ? -21.199 23.504 -7.483 1.00 38.31 23 GLU B C 1
ATOM 1340 O O . GLU B 1 26 ? -21.560 23.779 -6.330 1.00 35.03 23 GLU B O 1
ATOM 1346 N N . GLU B 1 27 ? -21.460 24.277 -8.550 1.00 37.43 24 GLU B N 1
ATOM 1347 C CA . GLU B 1 27 ? -22.178 25.562 -8.485 1.00 39.30 24 GLU B CA 1
ATOM 1348 C C . GLU B 1 27 ? -23.558 25.416 -7.837 1.00 41.00 24 GLU B C 1
ATOM 1349 O O . GLU B 1 27 ? -23.916 26.224 -6.989 1.00 40.33 24 GLU B O 1
ATOM 1355 N N . LEU B 1 28 ? -24.287 24.363 -8.181 1.00 36.96 25 LEU B N 1
ATOM 1356 C CA . LEU B 1 28 ? -25.587 24.079 -7.572 1.00 36.51 25 LEU B CA 1
ATOM 1357 C C . LEU B 1 28 ? -25.408 23.556 -6.140 1.00 37.49 25 LEU B C 1
ATOM 1358 O O . LEU B 1 28 ? -26.135 23.955 -5.247 1.00 36.81 25 LEU B O 1
ATOM 1363 N N . TYR B 1 29 ? -24.429 22.676 -5.919 1.00 34.38 26 TYR B N 1
ATOM 1364 C CA . TYR B 1 29 ? -24.189 22.101 -4.599 1.00 32.00 26 TYR B CA 1
ATOM 1365 C C . TYR B 1 29 ? -23.892 23.193 -3.559 1.00 36.74 26 TYR B C 1
ATOM 1366 O O . TYR B 1 29 ? -24.405 23.125 -2.442 1.00 35.25 26 TYR B O 1
ATOM 1375 N N . ASP B 1 30 ? -23.070 24.193 -3.937 1.00 32.68 27 ASP B N 1
ATOM 1376 C CA . ASP B 1 30 ? -22.648 25.300 -3.070 1.00 31.86 27 ASP B CA 1
ATOM 1377 C C . ASP B 1 30 ? -23.826 26.149 -2.607 1.00 35.61 27 ASP B C 1
ATOM 1378 O O . ASP B 1 30 ? -23.677 26.975 -1.698 1.00 35.19 27 ASP B O 1
ATOM 1383 N N . ARG B 1 31 ? -25.000 25.935 -3.212 1.00 32.38 28 ARG B N 1
ATOM 1384 C CA . ARG B 1 31 ? -26.206 26.701 -2.865 1.00 33.63 28 ARG B CA 1
ATOM 1385 C C . ARG B 1 31 ? -27.168 25.889 -2.000 1.00 34.33 28 ARG B C 1
ATOM 1386 O O . ARG B 1 31 ? -28.119 26.456 -1.473 1.00 32.73 28 ARG B O 1
ATOM 1394 N N . LEU B 1 32 ? -26.906 24.568 -1.836 1.00 27.79 29 LEU B N 1
ATOM 1395 C CA . LEU B 1 32 ? -27.778 23.702 -1.041 1.00 26.85 29 LEU B CA 1
ATOM 1396 C C . LEU B 1 32 ? -27.597 23.908 0.459 1.00 33.81 29 LEU B C 1
ATOM 1397 O O . LEU B 1 32 ? -26.531 24.358 0.934 1.00 34.12 29 LEU B O 1
ATOM 1402 N N . ALA B 1 33 ? -28.666 23.581 1.206 1.00 29.79 30 ALA B N 1
ATOM 1403 C CA . ALA B 1 33 ? -28.678 23.626 2.656 1.00 28.44 30 ALA B CA 1
ATOM 1404 C C . ALA B 1 33 ? -28.014 22.396 3.221 1.00 31.01 30 ALA B C 1
ATOM 1405 O O . ALA B 1 33 ? -28.181 21.306 2.674 1.00 28.13 30 ALA B O 1
ATOM 1407 N N . PRO B 1 34 ? -27.372 22.527 4.409 1.00 29.79 31 PRO B N 1
ATOM 1408 C CA . PRO B 1 34 ? -26.843 21.339 5.084 1.00 27.92 31 PRO B CA 1
ATOM 1409 C C . PRO B 1 34 ? -27.993 20.512 5.688 1.00 33.19 31 PRO B C 1
ATOM 1410 O O . PRO B 1 34 ? -29.130 20.986 5.710 1.00 34.03 31 PRO B O 1
ATOM 1414 N N . VAL B 1 35 ? -27.707 19.295 6.193 1.00 28.80 32 VAL B N 1
ATOM 1415 C CA . VAL B 1 35 ? -28.715 18.418 6.831 1.00 29.07 32 VAL B CA 1
ATOM 1416 C C . VAL B 1 35 ? -28.205 17.889 8.185 1.00 33.59 32 VAL B C 1
ATOM 1417 O O . VAL B 1 35 ? -26.985 17.690 8.322 1.00 31.99 32 VAL B O 1
ATOM 1421 N N . PRO B 1 36 ? -29.103 17.621 9.187 1.00 30.82 33 PRO B N 1
ATOM 1422 C CA . PRO B 1 36 ? -28.624 16.986 10.413 1.00 30.98 33 PRO B CA 1
ATOM 1423 C C . PRO B 1 36 ? -28.352 15.500 10.154 1.00 30.61 33 PRO B C 1
ATOM 1424 O O . PRO B 1 36 ? -28.843 14.901 9.188 1.00 27.56 33 PRO B O 1
ATOM 1428 N N . VAL B 1 37 ? -27.559 14.904 11.037 1.00 28.51 34 VAL B N 1
ATOM 1429 C CA . VAL B 1 37 ? -27.191 13.483 11.021 1.00 27.31 34 VAL B CA 1
ATOM 1430 C C . VAL B 1 37 ? -28.459 12.594 10.967 1.00 32.83 34 VAL B C 1
ATOM 1431 O O . VAL B 1 37 ? -28.492 11.680 10.146 1.00 32.78 34 VAL B O 1
ATOM 1435 N N . ASP B 1 38 ? -29.500 12.877 11.798 1.00 31.42 35 ASP B N 1
ATOM 1436 C CA . ASP B 1 38 ? -30.708 12.034 11.864 1.00 32.91 35 ASP B CA 1
ATOM 1437 C C . ASP B 1 38 ? -31.505 12.008 10.560 1.00 36.06 35 ASP B C 1
ATOM 1438 O O . ASP B 1 38 ? -32.163 11.015 10.302 1.00 37.00 35 ASP B O 1
ATOM 1443 N N . PHE B 1 39 ? -31.395 13.040 9.717 1.00 31.15 36 PHE B N 1
ATOM 1444 C CA . PHE B 1 39 ? -32.052 13.062 8.412 1.00 30.60 36 PHE B CA 1
ATOM 1445 C C . PHE B 1 39 ? -31.494 11.935 7.490 1.00 31.37 36 PHE B C 1
ATOM 1446 O O . PHE B 1 39 ? -32.213 11.445 6.628 1.00 31.08 36 PHE B O 1
ATOM 1462 N N . LEU B 1 41 ? -30.542 8.869 8.392 1.00 26.49 38 LEU B N 1
ATOM 1463 C CA . LEU B 1 41 ? -30.865 7.484 8.772 1.00 27.88 38 LEU B CA 1
ATOM 1464 C C . LEU B 1 41 ? -31.838 6.800 7.808 1.00 31.60 38 LEU B C 1
ATOM 1465 O O . LEU B 1 41 ? -32.800 7.421 7.331 1.00 32.20 38 LEU B O 1
ATOM 1470 N N . GLY B 1 42 ? -31.504 5.560 7.465 1.00 26.75 39 GLY B N 1
ATOM 1471 C CA . GLY B 1 42 ? -32.265 4.754 6.513 1.00 26.95 39 GLY B CA 1
ATOM 1472 C C . GLY B 1 42 ? -31.396 4.267 5.370 1.00 28.71 39 GLY B C 1
ATOM 1473 O O . GLY B 1 42 ? -30.180 4.396 5.428 1.00 26.43 39 GLY B O 1
ATOM 1474 N N . THR B 1 43 ? -32.018 3.707 4.316 1.00 25.89 40 THR B N 1
ATOM 1475 C CA . THR B 1 43 ? -31.311 3.151 3.156 1.00 26.15 40 THR B CA 1
ATOM 1476 C C . THR B 1 43 ? -31.580 4.044 1.947 1.00 32.20 40 THR B C 1
ATOM 1477 O O . THR B 1 43 ? -32.703 4.518 1.757 1.00 32.53 40 THR B O 1
ATOM 1481 N N . TRP B 1 44 ? -30.541 4.257 1.141 1.00 26.25 41 TRP B N 1
ATOM 1482 C CA . TRP B 1 44 ? -30.578 5.132 -0.007 1.00 26.05 41 TRP B CA 1
ATOM 1483 C C . TRP B 1 44 ? -29.976 4.448 -1.236 1.00 32.07 41 TRP B C 1
ATOM 1484 O O . TRP B 1 44 ? -28.956 3.762 -1.131 1.00 32.56 41 TRP B O 1
ATOM 1495 N N . ARG B 1 45 ? -30.563 4.699 -2.389 1.00 30.62 42 ARG B N 1
ATOM 1496 C CA . ARG B 1 45 ? -30.079 4.253 -3.691 1.00 30.85 42 ARG B CA 1
ATOM 1497 C C . ARG B 1 45 ? -29.181 5.339 -4.212 1.00 32.29 42 ARG B C 1
ATOM 1498 O O . ARG B 1 45 ? -29.602 6.509 -4.289 1.00 30.51 42 ARG B O 1
ATOM 1506 N N . GLY B 1 46 ? -27.975 4.955 -4.629 1.00 28.52 43 GLY B N 1
ATOM 1507 C CA . GLY B 1 46 ? -27.018 5.943 -5.095 1.00 28.42 43 GLY B CA 1
ATOM 1508 C C . GLY B 1 46 ? -26.861 6.013 -6.588 1.00 36.62 43 GLY B C 1
ATOM 1509 O O . GLY B 1 46 ? -27.157 5.053 -7.296 1.00 36.66 43 GLY B O 1
ATOM 1510 N N . GLY B 1 47 ? -26.313 7.129 -7.042 1.00 34.44 44 GLY B N 1
ATOM 1511 C CA . GLY B 1 47 ? -26.012 7.350 -8.450 1.00 34.48 44 GLY B CA 1
ATOM 1512 C C . GLY B 1 47 ? -24.907 8.373 -8.626 1.00 37.32 44 GLY B C 1
ATOM 1513 O O . GLY B 1 47 ? -24.591 9.116 -7.703 1.00 32.75 44 GLY B O 1
ATOM 1514 N N . ILE B 1 48 ? -24.306 8.423 -9.812 1.00 38.48 45 ILE B N 1
ATOM 1515 C CA . ILE B 1 48 ? -23.259 9.392 -10.102 1.00 40.16 45 ILE B CA 1
ATOM 1516 C C . ILE B 1 48 ? -23.682 10.305 -11.260 1.00 43.46 45 ILE B C 1
ATOM 1517 O O . ILE B 1 48 ? -24.605 9.993 -12.026 1.00 42.77 45 ILE B O 1
ATOM 1522 N N . PHE B 1 49 ? -23.008 11.452 -11.357 1.00 40.04 46 PHE B N 1
ATOM 1523 C CA . PHE B 1 49 ? -23.280 12.461 -12.373 1.00 39.94 46 PHE B CA 1
ATOM 1524 C C . PHE B 1 49 ? -22.372 12.318 -13.595 1.00 48.04 46 PHE B C 1
ATOM 1525 O O . PHE B 1 49 ? -22.800 12.650 -14.690 1.00 46.72 46 PHE B O 1
ATOM 1533 N N . ASP B 1 50 ? -21.094 11.909 -13.380 1.00 47.84 47 ASP B N 1
ATOM 1534 C CA . ASP B 1 50 ? -20.033 11.762 -14.385 1.00 50.56 47 ASP B CA 1
ATOM 1535 C C . ASP B 1 50 ? -19.631 10.298 -14.506 1.00 56.65 47 ASP B C 1
ATOM 1536 O O . ASP B 1 50 ? -19.222 9.706 -13.516 1.00 56.34 47 ASP B O 1
ATOM 1541 N N . ARG B 1 51 ? -19.715 9.715 -15.708 1.00 56.66 48 ARG B N 1
ATOM 1542 C CA . ARG B 1 51 ? -19.309 8.318 -15.887 1.00 56.77 48 ARG B CA 1
ATOM 1543 C C . ARG B 1 51 ? -17.855 8.206 -16.325 1.00 61.33 48 ARG B C 1
ATOM 1544 O O . ARG B 1 51 ? -17.338 7.101 -16.424 1.00 62.88 48 ARG B O 1
ATOM 1552 N N . GLY B 1 52 ? -17.196 9.339 -16.523 1.00 58.29 49 GLY B N 1
ATOM 1553 C CA . GLY B 1 52 ? -15.806 9.373 -16.951 1.00 61.07 49 GLY B CA 1
ATOM 1554 C C . GLY B 1 52 ? -14.755 9.470 -15.858 1.00 64.32 49 GLY B C 1
ATOM 1555 O O . GLY B 1 52 ? -13.590 9.164 -16.120 1.00 66.02 49 GLY B O 1
ATOM 1556 N N . ASP B 1 53 ? -15.124 9.920 -14.645 1.00 58.38 50 ASP B N 1
ATOM 1557 C CA . ASP B 1 53 ? -14.148 10.084 -13.565 1.00 57.69 50 ASP B CA 1
ATOM 1558 C C . ASP B 1 53 ? -13.818 8.741 -12.904 1.00 63.78 50 ASP B C 1
ATOM 1559 O O . ASP B 1 53 ? -14.452 7.721 -13.205 1.00 63.35 50 ASP B O 1
ATOM 1564 N N . ALA B 1 54 ? -12.807 8.759 -12.005 1.00 61.68 51 ALA B N 1
ATOM 1565 C CA . ALA B 1 54 ? -12.303 7.591 -11.286 1.00 61.29 51 ALA B CA 1
ATOM 1566 C C . ALA B 1 54 ? -13.321 7.075 -10.254 1.00 61.28 51 ALA B C 1
ATOM 1567 O O . ALA B 1 54 ? -13.251 5.902 -9.866 1.00 61.17 51 ALA B O 1
ATOM 1569 N N . LEU B 1 55 ? -14.254 7.940 -9.812 1.00 53.75 52 LEU B N 1
ATOM 1570 C CA . LEU B 1 55 ? -15.294 7.538 -8.870 1.00 50.27 52 LEU B CA 1
ATOM 1571 C C . LEU B 1 55 ? -16.267 6.575 -9.578 1.00 54.35 52 LEU B C 1
ATOM 1572 O O . LEU B 1 55 ? -16.595 5.534 -9.014 1.00 52.72 52 LEU B O 1
ATOM 1577 N N . ALA B 1 56 ? -16.663 6.891 -10.834 1.00 52.96 53 ALA B N 1
ATOM 1578 C CA . ALA B 1 56 ? -17.527 6.038 -11.659 1.00 53.73 53 ALA B CA 1
ATOM 1579 C C . ALA B 1 56 ? -16.889 4.666 -11.851 1.00 58.86 53 ALA B C 1
ATOM 1580 O O . ALA B 1 56 ? -17.575 3.658 -11.757 1.00 57.55 53 ALA B O 1
ATOM 1582 N N . GLY B 1 57 ? -15.574 4.653 -12.078 1.00 57.81 54 GLY B N 1
ATOM 1583 C CA . GLY B 1 57 ? -14.788 3.441 -12.263 1.00 58.59 54 GLY B CA 1
ATOM 1584 C C . GLY B 1 57 ? -14.851 2.515 -11.065 1.00 59.83 54 GLY B C 1
ATOM 1585 O O . GLY B 1 57 ? -15.063 1.311 -11.234 1.00 60.48 54 GLY B O 1
ATOM 1594 N N . LEU B 1 59 ? -17.182 2.496 -8.372 1.00 46.28 56 LEU B N 1
ATOM 1595 C CA . LEU B 1 59 ? -18.564 2.112 -8.081 1.00 44.04 56 LEU B CA 1
ATOM 1596 C C . LEU B 1 59 ? -19.191 1.193 -9.124 1.00 47.80 56 LEU B C 1
ATOM 1597 O O . LEU B 1 59 ? -19.870 0.242 -8.735 1.00 45.90 56 LEU B O 1
ATOM 1602 N N . LEU B 1 60 ? -18.967 1.444 -10.418 1.00 45.08 57 LEU B N 1
ATOM 1603 C CA . LEU B 1 60 ? -19.530 0.594 -11.465 1.00 46.46 57 LEU B CA 1
ATOM 1604 C C . LEU B 1 60 ? -18.862 -0.793 -11.423 1.00 47.64 57 LEU B C 1
ATOM 1605 O O . LEU B 1 60 ? -19.552 -1.807 -11.552 1.00 47.49 57 LEU B O 1
ATOM 1610 N N . GLY B 1 61 ? -17.550 -0.808 -11.168 1.00 41.73 58 GLY B N 1
ATOM 1611 C CA . GLY B 1 61 ? -16.753 -2.026 -11.064 1.00 42.27 58 GLY B CA 1
ATOM 1612 C C . GLY B 1 61 ? -17.171 -2.923 -9.914 1.00 42.36 58 GLY B C 1
ATOM 1613 O O . GLY B 1 61 ? -16.980 -4.126 -9.983 1.00 42.42 58 GLY B O 1
ATOM 1622 N N . ASN B 1 63 ? -20.401 -2.944 -8.757 1.00 33.45 60 ASN B N 1
ATOM 1623 C CA . ASN B 1 63 ? -21.859 -2.997 -8.888 1.00 32.68 60 ASN B CA 1
ATOM 1624 C C . ASN B 1 63 ? -22.530 -2.322 -7.661 1.00 34.35 60 ASN B C 1
ATOM 1625 O O . ASN B 1 63 ? -23.331 -2.929 -6.963 1.00 34.11 60 ASN B O 1
ATOM 1630 N N . TRP B 1 64 ? -22.138 -1.077 -7.381 1.00 35.23 61 TRP B N 1
ATOM 1631 C CA . TRP B 1 64 ? -22.624 -0.306 -6.244 1.00 32.02 61 TRP B CA 1
ATOM 1632 C C . TRP B 1 64 ? -24.108 -0.005 -6.366 1.00 32.08 61 TRP B C 1
ATOM 1633 O O . TRP B 1 64 ? -24.604 0.378 -7.439 1.00 29.24 61 TRP B O 1
ATOM 1644 N N . TYR B 1 65 ? -24.811 -0.163 -5.250 1.00 28.11 62 TYR B N 1
ATOM 1645 C CA . TYR B 1 65 ? -26.232 0.096 -5.176 1.00 28.43 62 TYR B CA 1
ATOM 1646 C C . TYR B 1 65 ? -26.489 1.391 -4.408 1.00 32.39 62 TYR B C 1
ATOM 1647 O O . TYR B 1 65 ? -27.216 2.246 -4.887 1.00 31.77 62 TYR B O 1
ATOM 1656 N N . GLY B 1 66 ? -25.865 1.535 -3.248 1.00 28.67 63 GLY B N 1
ATOM 1657 C CA . GLY B 1 66 ? -26.088 2.689 -2.389 1.00 26.90 63 GLY B CA 1
ATOM 1658 C C . GLY B 1 66 ? -25.529 2.535 -0.983 1.00 28.99 63 GLY B C 1
ATOM 1659 O O . GLY B 1 66 ? -24.421 2.015 -0.783 1.00 28.34 63 GLY B O 1
ATOM 1660 N N . LYS B 1 67 ? -26.274 3.031 0.006 1.00 23.74 64 LYS B N 1
ATOM 1661 C CA . LYS B 1 67 ? -25.772 3.132 1.380 1.00 23.61 64 LYS B CA 1
ATOM 1662 C C . LYS B 1 67 ? -26.845 2.903 2.417 1.00 28.60 64 LYS B C 1
ATOM 1663 O O . LYS B 1 67 ? -28.000 3.185 2.155 1.00 29.05 64 LYS B O 1
ATOM 1669 N N . ARG B 1 68 ? -26.458 2.435 3.598 1.00 25.43 65 ARG B N 1
ATOM 1670 C CA . ARG B 1 68 ? -27.385 2.274 4.724 1.00 25.21 65 ARG B CA 1
ATOM 1671 C C . ARG B 1 68 ? -26.776 2.951 5.945 1.00 26.20 65 ARG B C 1
ATOM 1672 O O . ARG B 1 68 ? -25.696 2.584 6.365 1.00 26.71 65 ARG B O 1
ATOM 1680 N N . PHE B 1 69 ? -27.461 3.948 6.479 1.00 22.58 66 PHE B N 1
ATOM 1681 C CA . PHE B 1 69 ? -27.105 4.704 7.686 1.00 23.13 66 PHE B CA 1
ATOM 1682 C C . PHE B 1 69 ? -28.004 4.152 8.813 1.00 30.90 66 PHE B C 1
ATOM 1683 O O . PHE B 1 69 ? -29.199 4.450 8.829 1.00 32.16 66 PHE B O 1
ATOM 1691 N N . ILE B 1 70 ? -27.478 3.266 9.675 1.00 29.11 67 ILE B N 1
ATOM 1692 C CA . ILE B 1 70 ? -28.262 2.651 10.765 1.00 28.39 67 ILE B CA 1
ATOM 1693 C C . ILE B 1 70 ? -28.347 3.659 11.927 1.00 34.41 67 ILE B C 1
ATOM 1694 O O . ILE B 1 70 ? -29.434 3.892 12.471 1.00 35.79 67 ILE B O 1
ATOM 1699 N N . ASP B 1 71 ? -27.187 4.196 12.355 1.00 28.76 68 ASP B N 1
ATOM 1700 C CA . ASP B 1 71 ? -27.113 5.205 13.404 1.00 30.17 68 ASP B CA 1
ATOM 1701 C C . ASP B 1 71 ? -25.794 5.949 13.175 1.00 32.97 68 ASP B C 1
ATOM 1702 O O . ASP B 1 71 ? -25.098 5.604 12.228 1.00 29.19 68 ASP B O 1
ATOM 1707 N N . ARG B 1 72 ? -25.463 6.988 13.988 1.00 29.34 69 ARG B N 1
ATOM 1708 C CA . ARG B 1 72 ? -24.279 7.796 13.703 1.00 28.76 69 ARG B CA 1
ATOM 1709 C C . ARG B 1 72 ? -22.966 6.965 13.717 1.00 31.47 69 ARG B C 1
ATOM 1710 O O . ARG B 1 72 ? -22.028 7.345 13.034 1.00 28.45 69 ARG B O 1
ATOM 1718 N N . ASP B 1 73 ? -22.924 5.820 14.446 1.00 28.55 70 ASP B N 1
ATOM 1719 C CA . ASP B 1 73 ? -21.703 5.013 14.550 1.00 28.06 70 ASP B CA 1
ATOM 1720 C C . ASP B 1 73 ? -21.724 3.740 13.694 1.00 33.03 70 ASP B C 1
ATOM 1721 O O . ASP B 1 73 ? -20.759 2.979 13.711 1.00 34.43 70 ASP B O 1
ATOM 1726 N N . HIS B 1 74 ? -22.816 3.477 12.975 1.00 30.12 71 HIS B N 1
ATOM 1727 C CA . HIS B 1 74 ? -22.947 2.258 12.175 1.00 28.80 71 HIS B CA 1
ATOM 1728 C C . HIS B 1 74 ? -23.526 2.585 10.832 1.00 28.64 71 HIS B C 1
ATOM 1729 O O . HIS B 1 74 ? -24.743 2.784 10.709 1.00 25.07 71 HIS B O 1
ATOM 1736 N N . VAL B 1 75 ? -22.637 2.687 9.820 1.00 25.84 72 VAL B N 1
ATOM 1737 C CA . VAL B 1 75 ? -22.977 3.000 8.434 1.00 24.38 72 VAL B CA 1
ATOM 1738 C C . VAL B 1 75 ? -22.386 1.956 7.512 1.00 29.03 72 VAL B C 1
ATOM 1739 O O . VAL B 1 75 ? -21.216 1.598 7.663 1.00 28.09 72 VAL B O 1
ATOM 1743 N N . GLU B 1 76 ? -23.195 1.476 6.541 1.00 29.19 73 GLU B N 1
ATOM 1744 C CA . GLU B 1 76 ? -22.742 0.547 5.486 1.00 27.66 73 GLU B CA 1
ATOM 1745 C C . GLU B 1 76 ? -22.562 1.400 4.247 1.00 28.18 73 GLU B C 1
ATOM 1746 O O . GLU B 1 76 ? -23.556 1.776 3.641 1.00 26.21 73 GLU B O 1
ATOM 1752 N N . PRO B 1 77 ? -21.309 1.870 3.973 1.00 23.68 74 PRO B N 1
ATOM 1753 C CA . PRO B 1 77 ? -21.101 2.842 2.875 1.00 21.13 74 PRO B CA 1
ATOM 1754 C C . PRO B 1 77 ? -21.243 2.282 1.479 1.00 27.80 74 PRO B C 1
ATOM 1755 O O . PRO B 1 77 ? -21.402 3.049 0.506 1.00 28.37 74 PRO B O 1
ATOM 1759 N N . LEU B 1 78 ? -21.107 0.958 1.351 1.00 26.38 75 LEU B N 1
ATOM 1760 C CA . LEU B 1 78 ? -21.066 0.349 0.023 1.00 24.86 75 LEU B CA 1
ATOM 1761 C C . LEU B 1 78 ? -21.964 -0.861 -0.130 1.00 29.64 75 LEU B C 1
ATOM 1762 O O . LEU B 1 78 ? -21.488 -2.012 -0.188 1.00 27.39 75 LEU B O 1
ATOM 1767 N N . LEU B 1 79 ? -23.284 -0.587 -0.256 1.00 27.16 76 LEU B N 1
ATOM 1768 C CA . LEU B 1 79 ? -24.253 -1.631 -0.539 1.00 27.08 76 LEU B CA 1
ATOM 1769 C C . LEU B 1 79 ? -24.065 -1.933 -1.981 1.00 29.97 76 LEU B C 1
ATOM 1770 O O . LEU B 1 79 ? -24.052 -0.989 -2.763 1.00 28.98 76 LEU B O 1
ATOM 1775 N N . CYS B 1 80 ? -23.865 -3.198 -2.323 1.00 26.20 77 CYS B N 1
ATOM 1776 C CA . CYS B 1 80 ? -23.585 -3.625 -3.672 1.00 28.35 77 CYS B CA 1
ATOM 1777 C C . CYS B 1 80 ? -24.548 -4.739 -4.079 1.00 35.29 77 CYS B C 1
ATOM 1778 O O . CYS B 1 80 ? -25.134 -5.403 -3.217 1.00 35.84 77 CYS B O 1
ATOM 1781 N N . ARG B 1 81 ? -24.713 -4.922 -5.384 1.00 31.67 78 ARG B N 1
ATOM 1782 C CA . ARG B 1 81 ? -25.536 -5.985 -5.943 1.00 32.12 78 ARG B CA 1
ATOM 1783 C C . ARG B 1 81 ? -24.667 -7.236 -6.145 1.00 34.87 78 ARG B C 1
ATOM 1784 O O . ARG B 1 81 ? -23.576 -7.202 -6.757 1.00 32.05 78 ARG B O 1
ATOM 1792 N N . SER B 1 82 ? -25.174 -8.341 -5.606 1.00 32.35 79 SER B N 1
ATOM 1793 C CA . SER B 1 82 ? -24.567 -9.659 -5.690 1.00 32.17 79 SER B CA 1
ATOM 1794 C C . SER B 1 82 ? -25.074 -10.354 -6.980 1.00 36.49 79 SER B C 1
ATOM 1795 O O . SER B 1 82 ? -26.139 -9.975 -7.491 1.00 32.35 79 SER B O 1
ATOM 1798 N N . PRO B 1 83 ? -24.312 -11.331 -7.554 1.00 36.90 80 PRO B N 1
ATOM 1799 C CA . PRO B 1 83 ? -24.787 -12.012 -8.789 1.00 37.10 80 PRO B CA 1
ATOM 1800 C C . PRO B 1 83 ? -26.154 -12.713 -8.627 1.00 42.07 80 PRO B C 1
ATOM 1801 O O . PRO B 1 83 ? -26.884 -12.811 -9.608 1.00 41.98 80 PRO B O 1
ATOM 1805 N N . ASP B 1 84 ? -26.540 -13.135 -7.406 1.00 38.92 81 ASP B N 1
ATOM 1806 C CA . ASP B 1 84 ? -27.865 -13.748 -7.201 1.00 38.43 81 ASP B CA 1
ATOM 1807 C C . ASP B 1 84 ? -28.996 -12.698 -7.072 1.00 43.04 81 ASP B C 1
ATOM 1808 O O . ASP B 1 84 ? -30.126 -13.074 -6.819 1.00 44.32 81 ASP B O 1
ATOM 1813 N N . GLY B 1 85 ? -28.694 -11.415 -7.259 1.00 37.67 82 GLY B N 1
ATOM 1814 C CA . GLY B 1 85 ? -29.689 -10.351 -7.186 1.00 36.00 82 GLY B CA 1
ATOM 1815 C C . GLY B 1 85 ? -29.893 -9.727 -5.817 1.00 35.95 82 GLY B C 1
ATOM 1816 O O . GLY B 1 85 ? -30.598 -8.720 -5.693 1.00 33.11 82 GLY B O 1
ATOM 1817 N N . SER B 1 86 ? -29.330 -10.327 -4.759 1.00 33.89 83 SER B N 1
ATOM 1818 C CA . SER B 1 86 ? -29.463 -9.729 -3.429 1.00 33.20 83 SER B CA 1
ATOM 1819 C C . SER B 1 86 ? -28.538 -8.484 -3.302 1.00 38.05 83 SER B C 1
ATOM 1820 O O . SER B 1 86 ? -27.634 -8.291 -4.125 1.00 37.35 83 SER B O 1
ATOM 1823 N N . ILE B 1 87 ? -28.816 -7.633 -2.295 1.00 33.83 84 ILE B N 1
ATOM 1824 C CA . ILE B 1 87 ? -28.049 -6.454 -1.933 1.00 32.24 84 ILE B CA 1
ATOM 1825 C C . ILE B 1 87 ? -27.361 -6.802 -0.620 1.00 32.42 84 ILE B C 1
ATOM 1826 O O . ILE B 1 87 ? -27.993 -7.338 0.299 1.00 31.15 84 ILE B O 1
ATOM 1831 N N . TYR B 1 88 ? -26.041 -6.608 -0.587 1.00 28.00 85 TYR B N 1
ATOM 1832 C CA . TYR B 1 88 ? -25.217 -6.896 0.573 1.00 27.16 85 TYR B CA 1
ATOM 1833 C C . TYR B 1 88 ? -24.327 -5.700 0.859 1.00 31.36 85 TYR B C 1
ATOM 1834 O O . TYR B 1 88 ? -24.003 -4.922 -0.055 1.00 27.89 85 TYR B O 1
ATOM 1843 N N . SER B 1 89 ? -23.888 -5.591 2.130 1.00 28.47 86 SER B N 1
ATOM 1844 C CA . SER B 1 89 ? -22.928 -4.602 2.544 1.00 27.87 86 SER B CA 1
ATOM 1845 C C . SER B 1 89 ? -21.511 -5.075 2.145 1.00 33.75 86 SER B C 1
ATOM 1846 O O . SER B 1 89 ? -21.043 -6.117 2.624 1.00 33.42 86 SER B O 1
ATOM 1849 N N . TYR B 1 90 ? -20.849 -4.347 1.247 1.00 32.00 87 TYR B N 1
ATOM 1850 C CA . TYR B 1 90 ? -19.475 -4.675 0.835 1.00 31.78 87 TYR B CA 1
ATOM 1851 C C . TYR B 1 90 ? -18.547 -4.104 1.928 1.00 34.64 87 TYR B C 1
ATOM 1852 O O . TYR B 1 90 ? -18.629 -2.912 2.208 1.00 33.58 87 TYR B O 1
ATOM 1861 N N . GLU B 1 91 ? -17.745 -4.947 2.609 1.00 31.49 88 GLU B N 1
ATOM 1862 C CA . GLU B 1 91 ? -16.986 -4.469 3.772 1.00 33.09 88 GLU B CA 1
ATOM 1863 C C . GLU B 1 91 ? -15.471 -4.555 3.649 1.00 36.73 88 GLU B C 1
ATOM 1864 O O . GLU B 1 91 ? -14.789 -4.271 4.637 1.00 34.13 88 GLU B O 1
ATOM 1870 N N . LYS B 1 92 ? -14.931 -4.868 2.444 1.00 34.81 89 LYS B N 1
ATOM 1871 C CA . LYS B 1 92 ? -13.478 -5.036 2.236 1.00 35.76 89 LYS B CA 1
ATOM 1872 C C . LYS B 1 92 ? -12.729 -3.708 2.369 1.00 37.90 89 LYS B C 1
ATOM 1873 O O . LYS B 1 92 ? -11.523 -3.687 2.634 1.00 39.52 89 LYS B O 1
ATOM 1879 N N . LEU B 1 93 ? -13.437 -2.603 2.206 1.00 33.37 90 LEU B N 1
ATOM 1880 C CA . LEU B 1 93 ? -12.837 -1.284 2.330 1.00 32.63 90 LEU B CA 1
ATOM 1881 C C . LEU B 1 93 ? -13.158 -0.685 3.717 1.00 35.34 90 LEU B C 1
ATOM 1882 O O . LEU B 1 93 ? -12.818 0.456 3.980 1.00 32.80 90 LEU B O 1
ATOM 1887 N N . GLY B 1 94 ? -13.751 -1.492 4.607 1.00 33.46 91 GLY B N 1
ATOM 1888 C CA . GLY B 1 94 ? -14.161 -1.069 5.942 1.00 31.34 91 GLY B CA 1
ATOM 1889 C C . GLY B 1 94 ? -15.521 -0.378 5.932 1.00 32.30 91 GLY B C 1
ATOM 1890 O O . GLY B 1 94 ? -16.095 -0.112 4.867 1.00 27.49 91 GLY B O 1
ATOM 1891 N N . LEU B 1 95 ? -16.057 -0.071 7.133 1.00 28.43 92 LEU B N 1
ATOM 1892 C CA . LEU B 1 95 ? -17.368 0.575 7.221 1.00 26.59 92 LEU B CA 1
ATOM 1893 C C . LEU B 1 95 ? -17.221 2.098 7.428 1.00 26.39 92 LEU B C 1
ATOM 1894 O O . LEU B 1 95 ? -16.204 2.688 7.050 1.00 28.68 92 LEU B O 1
ATOM 1899 N N . ALA B 1 96 ? -18.223 2.733 7.958 1.00 19.74 93 ALA B N 1
ATOM 1900 C CA . ALA B 1 96 ? -18.214 4.179 8.098 1.00 21.71 93 ALA B CA 1
ATOM 1901 C C . ALA B 1 96 ? -19.037 4.632 9.323 1.00 26.76 93 ALA B C 1
ATOM 1902 O O . ALA B 1 96 ? -19.607 3.798 10.012 1.00 27.36 93 ALA B O 1
ATOM 1904 N N . ARG B 1 97 ? -19.067 5.963 9.574 1.00 25.01 94 ARG B N 1
ATOM 1905 C CA . ARG B 1 97 ? -19.708 6.697 10.673 1.00 25.08 94 ARG B CA 1
ATOM 1906 C C . ARG B 1 97 ? -20.293 7.988 10.130 1.00 28.56 94 ARG B C 1
ATOM 1907 O O . ARG B 1 97 ? -19.865 8.432 9.067 1.00 27.79 94 ARG B O 1
ATOM 1915 N N . LEU B 1 98 ? -21.208 8.623 10.879 1.00 23.75 95 LEU B N 1
ATOM 1916 C CA . LEU B 1 98 ? -21.752 9.935 10.528 1.00 23.98 95 LEU B CA 1
ATOM 1917 C C . LEU B 1 98 ? -21.326 10.919 11.574 1.00 28.96 95 LEU B C 1
ATOM 1918 O O . LEU B 1 98 ? -21.508 10.660 12.786 1.00 29.19 95 LEU B O 1
ATOM 1923 N N . ARG B 1 99 ? -20.760 12.062 11.119 1.00 23.59 96 ARG B N 1
ATOM 1924 C CA . ARG B 1 99 ? -20.391 13.155 12.005 1.00 23.88 96 ARG B CA 1
ATOM 1925 C C . ARG B 1 99 ? -20.791 14.490 11.329 1.00 31.67 96 ARG B C 1
ATOM 1926 O O . ARG B 1 99 ? -21.121 14.498 10.151 1.00 31.61 96 ARG B O 1
ATOM 1934 N N . GLU B 1 100 ? -20.758 15.599 12.058 1.00 30.09 97 GLU B N 1
ATOM 1935 C CA . GLU B 1 100 ? -21.019 16.924 11.459 1.00 29.46 97 GLU B CA 1
ATOM 1936 C C . GLU B 1 100 ? -19.673 17.510 11.130 1.00 29.00 97 GLU B C 1
ATOM 1937 O O . GLU B 1 100 ? -18.873 17.696 12.031 1.00 24.22 97 GLU B O 1
ATOM 1943 N N . VAL B 1 101 ? -19.375 17.664 9.829 1.00 26.10 98 VAL B N 1
ATOM 1944 C CA . VAL B 1 101 ? -18.085 18.154 9.345 1.00 25.57 98 VAL B CA 1
ATOM 1945 C C . VAL B 1 101 ? -18.282 19.407 8.473 1.00 29.07 98 VAL B C 1
ATOM 1946 O O . VAL B 1 101 ? -19.285 19.502 7.762 1.00 25.99 98 VAL B O 1
ATOM 1950 N N . ALA B 1 102 ? -17.327 20.363 8.526 1.00 27.12 99 ALA B N 1
ATOM 1951 C CA . ALA B 1 102 ? -17.442 21.546 7.664 1.00 27.39 99 ALA B CA 1
ATOM 1952 C C . ALA B 1 102 ? -16.842 21.294 6.295 1.00 31.90 99 ALA B C 1
ATOM 1953 O O . ALA B 1 102 ? -15.779 20.668 6.161 1.00 30.69 99 ALA B O 1
ATOM 1955 N N . LEU B 1 103 ? -17.544 21.789 5.274 1.00 28.15 100 LEU B N 1
ATOM 1956 C CA . LEU B 1 103 ? -17.049 21.836 3.919 1.00 27.81 100 LEU B CA 1
ATOM 1957 C C . LEU B 1 103 ? -17.361 23.202 3.421 1.00 34.35 100 LEU B C 1
ATOM 1958 O O . LEU B 1 103 ? -18.525 23.608 3.479 1.00 35.13 100 LEU B O 1
ATOM 1963 N N . ARG B 1 104 ? -16.330 23.935 2.983 1.00 31.66 101 ARG B N 1
ATOM 1964 C CA . ARG B 1 104 ? -16.448 25.310 2.450 1.00 32.48 101 ARG B CA 1
ATOM 1965 C C . ARG B 1 104 ? -17.296 26.211 3.351 1.00 35.90 101 ARG B C 1
ATOM 1966 O O . ARG B 1 104 ? -18.208 26.899 2.901 1.00 34.63 101 ARG B O 1
ATOM 1974 N N . GLY B 1 105 ? -16.993 26.179 4.628 1.00 35.89 102 GLY B N 1
ATOM 1975 C CA . GLY B 1 105 ? -17.639 27.046 5.604 1.00 36.31 102 GLY B CA 1
ATOM 1976 C C . GLY B 1 105 ? -19.004 26.607 6.072 1.00 38.38 102 GLY B C 1
ATOM 1977 O O . GLY B 1 105 ? -19.618 27.321 6.859 1.00 40.46 102 GLY B O 1
ATOM 1978 N N . THR B 1 106 ? -19.491 25.454 5.620 1.00 30.84 103 THR B N 1
ATOM 1979 C CA . THR B 1 106 ? -20.819 24.991 6.027 1.00 29.95 103 THR B CA 1
ATOM 1980 C C . THR B 1 106 ? -20.708 23.614 6.668 1.00 31.55 103 THR B C 1
ATOM 1981 O O . THR B 1 106 ? -20.168 22.680 6.061 1.00 29.95 103 THR B O 1
ATOM 1985 N N . VAL B 1 107 ? -21.202 23.508 7.915 1.00 28.32 104 VAL B N 1
ATOM 1986 C CA . VAL B 1 107 ? -21.192 22.259 8.683 1.00 25.95 104 VAL B CA 1
ATOM 1987 C C . VAL B 1 107 ? -22.439 21.473 8.270 1.00 29.83 104 VAL B C 1
ATOM 1988 O O . VAL B 1 107 ? -23.520 22.041 8.262 1.00 28.07 104 VAL B O 1
ATOM 1992 N N . SER B 1 108 ? -22.294 20.179 7.956 1.00 26.51 105 SER B N 1
ATOM 1993 C CA . SER B 1 108 ? -23.410 19.311 7.575 1.00 25.34 105 SER B CA 1
ATOM 1994 C C . SER B 1 108 ? -23.132 17.882 7.939 1.00 28.50 105 SER B C 1
ATOM 1995 O O . SER B 1 108 ? -21.970 17.541 8.220 1.00 27.04 105 SER B O 1
ATOM 1998 N N . ALA B 1 109 ? -24.191 17.022 7.890 1.00 26.16 106 ALA B N 1
ATOM 1999 C CA . ALA B 1 109 ? -23.986 15.577 8.098 1.00 25.52 106 ALA B CA 1
ATOM 2000 C C . ALA B 1 109 ? -22.981 15.132 7.060 1.00 28.52 106 ALA B C 1
ATOM 2001 O O . ALA B 1 109 ? -23.090 15.509 5.886 1.00 29.15 106 ALA B O 1
ATOM 2003 N N . ALA B 1 110 ? -21.996 14.382 7.480 1.00 23.63 107 ALA B N 1
ATOM 2004 C CA . ALA B 1 110 ? -20.969 13.884 6.571 1.00 22.88 107 ALA B CA 1
ATOM 2005 C C . ALA B 1 110 ? -20.595 12.436 6.948 1.00 24.96 107 ALA B C 1
ATOM 2006 O O . ALA B 1 110 ? -20.479 12.128 8.132 1.00 26.11 107 ALA B O 1
ATOM 2016 N N . ILE B 1 112 ? -17.959 9.589 7.254 1.00 22.54 109 ILE B N 1
ATOM 2017 C CA . ILE B 1 112 ? -16.490 9.413 7.291 1.00 22.17 109 ILE B CA 1
ATOM 2018 C C . ILE B 1 112 ? -16.168 7.937 7.214 1.00 27.30 109 ILE B C 1
ATOM 2019 O O . ILE B 1 112 ? -16.641 7.175 8.068 1.00 27.05 109 ILE B O 1
ATOM 2024 N N . TYR B 1 113 ? -15.315 7.526 6.261 1.00 23.74 110 TYR B N 1
ATOM 2025 C CA . TYR B 1 113 ? -14.933 6.116 6.197 1.00 23.37 110 TYR B CA 1
ATOM 2026 C C . TYR B 1 113 ? -14.062 5.757 7.371 1.00 28.46 110 TYR B C 1
ATOM 2027 O O . TYR B 1 113 ? -13.173 6.531 7.732 1.00 28.81 110 TYR B O 1
ATOM 2036 N N . ASP B 1 114 ? -14.254 4.561 7.927 1.00 25.45 111 ASP B N 1
ATOM 2037 C CA . ASP B 1 114 ? -13.419 4.064 9.009 1.00 24.84 111 ASP B CA 1
ATOM 2038 C C . ASP B 1 114 ? -11.972 3.821 8.584 1.00 28.22 111 ASP B C 1
ATOM 2039 O O . ASP B 1 114 ? -11.070 4.084 9.364 1.00 25.66 111 ASP B O 1
ATOM 2044 N N . LYS B 1 115 ? -11.742 3.248 7.387 1.00 26.68 112 LYS B N 1
ATOM 2045 C CA . LYS B 1 115 ? -10.387 2.820 6.974 1.00 25.34 112 LYS B CA 1
ATOM 2046 C C . LYS B 1 115 ? -9.898 3.522 5.723 1.00 30.44 112 LYS B C 1
ATOM 2047 O O . LYS B 1 115 ? -8.888 3.113 5.148 1.00 30.75 112 LYS B O 1
ATOM 2053 N N . GLN B 1 116 ? -10.608 4.557 5.274 1.00 26.22 113 GLN B N 1
ATOM 2054 C CA . GLN B 1 116 ? -10.214 5.267 4.062 1.00 26.90 113 GLN B CA 1
ATOM 2055 C C . GLN B 1 116 ? -10.229 6.762 4.359 1.00 31.61 113 GLN B C 1
ATOM 2056 O O . GLN B 1 116 ? -11.103 7.217 5.083 1.00 29.58 113 GLN B O 1
ATOM 2062 N N . PRO B 1 117 ? -9.249 7.546 3.854 1.00 29.31 114 PRO B N 1
ATOM 2063 C CA . PRO B 1 117 ? -9.251 8.997 4.138 1.00 27.88 114 PRO B CA 1
ATOM 2064 C C . PRO B 1 117 ? -10.272 9.728 3.229 1.00 30.47 114 PRO B C 1
ATOM 2065 O O . PRO B 1 117 ? -9.913 10.564 2.369 1.00 28.61 114 PRO B O 1
ATOM 2069 N N . ILE B 1 118 ? -11.563 9.382 3.435 1.00 25.40 115 ILE B N 1
ATOM 2070 C CA . ILE B 1 118 ? -12.667 9.849 2.614 1.00 25.20 115 ILE B CA 1
ATOM 2071 C C . ILE B 1 118 ? -13.827 10.318 3.447 1.00 26.92 115 ILE B C 1
ATOM 2072 O O . ILE B 1 118 ? -14.280 9.639 4.368 1.00 23.45 115 ILE B O 1
ATOM 2077 N N . ILE B 1 119 ? -14.309 11.497 3.102 1.00 24.91 116 ILE B N 1
ATOM 2078 C CA . ILE B 1 119 ? -15.467 12.103 3.757 1.00 23.93 116 ILE B CA 1
ATOM 2079 C C . ILE B 1 119 ? -16.463 12.499 2.690 1.00 31.42 116 ILE B C 1
ATOM 2080 O O . ILE B 1 119 ? -16.106 13.216 1.760 1.00 31.76 116 ILE B O 1
ATOM 2085 N N . ASP B 1 120 ? -17.713 12.043 2.821 1.00 29.45 117 ASP B N 1
ATOM 2086 C CA . ASP B 1 120 ? -18.827 12.417 1.920 1.00 27.47 117 ASP B CA 1
ATOM 2087 C C . ASP B 1 120 ? -19.696 13.450 2.644 1.00 26.36 117 ASP B C 1
ATOM 2088 O O . ASP B 1 120 ? -20.309 13.112 3.657 1.00 21.16 117 ASP B O 1
ATOM 2093 N N . HIS B 1 121 ? -19.720 14.703 2.147 1.00 24.16 118 HIS B N 1
ATOM 2094 C CA . HIS B 1 121 ? -20.477 15.798 2.756 1.00 23.37 118 HIS B CA 1
ATOM 2095 C C . HIS B 1 121 ? -21.852 15.884 2.134 1.00 28.52 118 HIS B C 1
ATOM 2096 O O . HIS B 1 121 ? -21.945 16.092 0.948 1.00 29.90 118 HIS B O 1
ATOM 2103 N N . PHE B 1 122 ? -22.920 15.738 2.919 1.00 24.84 119 PHE B N 1
ATOM 2104 C CA . PHE B 1 122 ? -24.279 15.724 2.330 1.00 24.53 119 PHE B CA 1
ATOM 2105 C C . PHE B 1 122 ? -24.967 17.066 2.385 1.00 29.42 119 PHE B C 1
ATOM 2106 O O . PHE B 1 122 ? -24.828 17.814 3.368 1.00 26.95 119 PHE B O 1
ATOM 2114 N N . ARG B 1 123 ? -25.739 17.367 1.316 1.00 26.61 120 ARG B N 1
ATOM 2115 C CA . ARG B 1 123 ? -26.556 18.584 1.281 1.00 27.13 120 ARG B CA 1
ATOM 2116 C C . ARG B 1 123 ? -27.899 18.210 0.692 1.00 32.04 120 ARG B C 1
ATOM 2117 O O . ARG B 1 123 ? -27.970 17.325 -0.170 1.00 32.32 120 ARG B O 1
ATOM 2125 N N . ARG B 1 124 ? -28.965 18.838 1.190 1.00 29.31 121 ARG B N 1
ATOM 2126 C CA . ARG B 1 124 ? -30.348 18.518 0.817 1.00 29.00 121 ARG B CA 1
ATOM 2127 C C . ARG B 1 124 ? -30.721 18.947 -0.570 1.00 33.33 121 ARG B C 1
ATOM 2128 O O . ARG B 1 124 ? -30.533 20.119 -0.910 1.00 34.91 121 ARG B O 1
ATOM 2136 N N . VAL B 1 125 ? -31.406 18.057 -1.315 1.00 30.26 122 VAL B N 1
ATOM 2137 C CA . VAL B 1 125 ? -32.053 18.431 -2.593 1.00 30.32 122 VAL B CA 1
ATOM 2138 C C . VAL B 1 125 ? -33.538 18.606 -2.231 1.00 36.97 122 VAL B C 1
ATOM 2139 O O . VAL B 1 125 ? -34.149 19.625 -2.570 1.00 37.18 122 VAL B O 1
ATOM 2143 N N . ASN B 1 126 ? -34.111 17.585 -1.528 1.00 32.44 123 ASN B N 1
ATOM 2144 C CA . ASN B 1 126 ? -35.458 17.574 -0.964 1.00 31.73 123 ASN B CA 1
ATOM 2145 C C . ASN B 1 126 ? -35.472 16.515 0.148 1.00 35.94 123 ASN B C 1
ATOM 2146 O O . ASN B 1 126 ? -34.425 15.974 0.493 1.00 33.85 123 ASN B O 1
ATOM 2151 N N . ASP B 1 127 ? -36.641 16.210 0.702 1.00 34.88 124 ASP B N 1
ATOM 2152 C CA . ASP B 1 127 ? -36.804 15.266 1.807 1.00 35.92 124 ASP B CA 1
ATOM 2153 C C . ASP B 1 127 ? -36.265 13.856 1.528 1.00 39.08 124 ASP B C 1
ATOM 2154 O O . ASP B 1 127 ? -35.913 13.185 2.485 1.00 39.34 124 ASP B O 1
ATOM 2159 N N . ASP B 1 128 ? -36.208 13.408 0.250 1.00 35.02 125 ASP B N 1
ATOM 2160 C CA . ASP B 1 128 ? -35.756 12.055 -0.185 1.00 34.16 125 ASP B CA 1
ATOM 2161 C C . ASP B 1 128 ? -34.540 12.074 -1.129 1.00 36.04 125 ASP B C 1
ATOM 2162 O O . ASP B 1 128 ? -34.285 11.067 -1.775 1.00 35.28 125 ASP B O 1
ATOM 2175 N N . VAL B 1 130 ? -30.334 13.730 -1.694 1.00 27.68 127 VAL B N 1
ATOM 2176 C CA . VAL B 1 130 ? -29.164 14.488 -1.267 1.00 26.35 127 VAL B CA 1
ATOM 2177 C C . VAL B 1 130 ? -28.108 14.373 -2.331 1.00 30.64 127 VAL B C 1
ATOM 2178 O O . VAL B 1 130 ? -28.043 13.372 -3.067 1.00 28.88 127 VAL B O 1
ATOM 2182 N N . VAL B 1 131 ? -27.227 15.376 -2.346 1.00 27.73 128 VAL B N 1
ATOM 2183 C CA . VAL B 1 131 ? -25.992 15.332 -3.109 1.00 26.61 128 VAL B CA 1
ATOM 2184 C C . VAL B 1 131 ? -24.868 15.121 -2.070 1.00 32.37 128 VAL B C 1
ATOM 2185 O O . VAL B 1 131 ? -24.865 15.792 -1.027 1.00 31.76 128 VAL B O 1
ATOM 2189 N N . GLY B 1 132 ? -23.961 14.181 -2.345 1.00 28.34 129 GLY B N 1
ATOM 2190 C CA . GLY B 1 132 ? -22.777 13.994 -1.522 1.00 26.12 129 GLY B CA 1
ATOM 2191 C C . GLY B 1 132 ? -21.573 14.573 -2.263 1.00 29.48 129 GLY B C 1
ATOM 2192 O O . GLY B 1 132 ? -21.454 14.422 -3.490 1.00 26.59 129 GLY B O 1
ATOM 2193 N N . ALA B 1 133 ? -20.695 15.259 -1.526 1.00 24.14 130 ALA B N 1
ATOM 2194 C CA . ALA B 1 133 ? -19.446 15.797 -2.048 1.00 24.89 130 ALA B CA 1
ATOM 2195 C C . ALA B 1 133 ? -18.333 14.966 -1.423 1.00 28.85 130 ALA B C 1
ATOM 2196 O O . ALA B 1 133 ? -18.169 14.978 -0.205 1.00 27.88 130 ALA B O 1
ATOM 2206 N N . ASP B 1 135 ? -14.734 14.095 -0.442 1.00 29.51 132 ASP B N 1
ATOM 2207 C CA . ASP B 1 135 ? -13.458 14.712 -0.095 1.00 30.44 132 ASP B CA 1
ATOM 2208 C C . ASP B 1 135 ? -12.473 13.567 0.200 1.00 34.21 132 ASP B C 1
ATOM 2209 O O . ASP B 1 135 ? -12.493 12.963 1.281 1.00 34.00 132 ASP B O 1
ATOM 2214 N N . ALA B 1 136 ? -11.692 13.195 -0.807 1.00 33.33 133 ALA B N 1
ATOM 2215 C CA . ALA B 1 136 ? -10.748 12.078 -0.673 1.00 33.03 133 ALA B CA 1
ATOM 2216 C C . ALA B 1 136 ? -9.321 12.560 -0.685 1.00 37.74 133 ALA B C 1
ATOM 2217 O O . ALA B 1 136 ? -8.927 13.268 -1.611 1.00 38.12 133 ALA B O 1
ATOM 2219 N N . LYS B 1 137 ? -8.539 12.175 0.338 1.00 34.50 134 LYS B N 1
ATOM 2220 C CA . LYS B 1 137 ? -7.116 12.521 0.379 1.00 36.07 134 LYS B CA 1
ATOM 2221 C C . LYS B 1 137 ? -6.439 11.776 -0.796 1.00 42.03 134 LYS B C 1
ATOM 2222 O O . LYS B 1 137 ? -6.698 10.601 -0.991 1.00 42.82 134 LYS B O 1
ATOM 2228 N N . GLY B 1 138 ? -5.669 12.479 -1.607 1.00 41.83 135 GLY B N 1
ATOM 2229 C CA . GLY B 1 138 ? -5.023 11.873 -2.769 1.00 43.95 135 GLY B CA 1
ATOM 2230 C C . GLY B 1 138 ? -5.694 12.231 -4.082 1.00 49.47 135 GLY B C 1
ATOM 2231 O O . GLY B 1 138 ? -5.063 12.149 -5.136 1.00 52.25 135 GLY B O 1
ATOM 2232 N N . GLN B 1 139 ? -6.979 12.641 -4.029 1.00 43.67 136 GLN B N 1
ATOM 2233 C CA . GLN B 1 139 ? -7.751 13.077 -5.191 1.00 42.65 136 GLN B CA 1
ATOM 2234 C C . GLN B 1 139 ? -7.607 14.590 -5.330 1.00 45.37 136 GLN B C 1
ATOM 2235 O O . GLN B 1 139 ? -7.683 15.290 -4.317 1.00 43.42 136 GLN B O 1
ATOM 2241 N N . PRO B 1 140 ? -7.370 15.147 -6.537 1.00 41.84 137 PRO B N 1
ATOM 2242 C CA . PRO B 1 140 ? -7.185 16.604 -6.612 1.00 42.23 137 PRO B CA 1
ATOM 2243 C C . PRO B 1 140 ? -8.498 17.405 -6.501 1.00 44.83 137 PRO B C 1
ATOM 2244 O O . PRO B 1 140 ? -8.437 18.541 -6.065 1.00 45.99 137 PRO B O 1
ATOM 2248 N N . ASP B 1 141 ? -9.667 16.849 -6.866 1.00 38.24 138 ASP B N 1
ATOM 2249 C CA . ASP B 1 141 ? -10.913 17.619 -6.782 1.00 35.60 138 ASP B CA 1
ATOM 2250 C C . ASP B 1 141 ? -12.006 16.893 -6.043 1.00 37.50 138 ASP B C 1
ATOM 2251 O O . ASP B 1 141 ? -12.071 15.659 -6.077 1.00 35.58 138 ASP B O 1
ATOM 2256 N N . ILE B 1 142 ? -12.935 17.671 -5.469 1.00 33.04 139 ILE B N 1
ATOM 2257 C CA . ILE B 1 142 ? -14.153 17.162 -4.866 1.00 32.29 139 ILE B CA 1
ATOM 2258 C C . ILE B 1 142 ? -15.011 16.579 -5.991 1.00 35.43 139 ILE B C 1
ATOM 2259 O O . ILE B 1 142 ? -15.200 17.242 -7.035 1.00 32.47 139 ILE B O 1
ATOM 2264 N N . LEU B 1 143 ? -15.485 15.316 -5.788 1.00 32.37 140 LEU B N 1
ATOM 2265 C CA . LEU B 1 143 ? -16.340 14.596 -6.748 1.00 31.80 140 LEU B CA 1
ATOM 2266 C C . LEU B 1 143 ? -17.741 14.491 -6.161 1.00 33.79 140 LEU B C 1
ATOM 2267 O O . LEU B 1 143 ? -17.905 14.590 -4.952 1.00 32.68 140 LEU B O 1
ATOM 2272 N N . TYR B 1 144 ? -18.760 14.417 -7.016 1.00 31.96 141 TYR B N 1
ATOM 2273 C CA . TYR B 1 144 ? -20.165 14.447 -6.585 1.00 29.88 141 TYR B CA 1
ATOM 2274 C C . TYR B 1 144 ? -20.941 13.188 -7.002 1.00 33.81 141 TYR B C 1
ATOM 2275 O O . TYR B 1 144 ? -20.656 12.571 -8.029 1.00 32.40 141 TYR B O 1
ATOM 2284 N N . PHE B 1 145 ? -21.904 12.803 -6.142 1.00 27.80 142 PHE B N 1
ATOM 2285 C CA . PHE B 1 145 ? -22.796 11.685 -6.337 1.00 26.14 142 PHE B CA 1
ATOM 2286 C C . PHE B 1 145 ? -24.121 12.057 -5.712 1.00 28.68 142 PHE B C 1
ATOM 2287 O O . PHE B 1 145 ? -24.213 13.043 -4.966 1.00 26.08 142 PHE B O 1
ATOM 2295 N N . HIS B 1 146 ? -25.141 11.241 -5.945 1.00 27.40 143 HIS B N 1
ATOM 2296 C CA . HIS B 1 146 ? -26.430 11.537 -5.312 1.00 26.38 143 HIS B CA 1
ATOM 2297 C C . HIS B 1 146 ? -27.002 10.301 -4.696 1.00 29.40 143 HIS B C 1
ATOM 2298 O O . HIS B 1 146 ? -26.619 9.182 -5.079 1.00 28.54 143 HIS B O 1
ATOM 2305 N N . LEU B 1 147 ? -27.926 10.511 -3.726 1.00 26.02 144 LEU B N 1
ATOM 2306 C CA . LEU B 1 147 ? -28.640 9.461 -3.013 1.00 25.54 144 LEU B CA 1
ATOM 2307 C C . LEU B 1 147 ? -30.107 9.735 -3.022 1.00 29.20 144 LEU B C 1
ATOM 2308 O O . LEU B 1 147 ? -30.518 10.873 -2.824 1.00 29.15 144 LEU B O 1
ATOM 2313 N N . THR B 1 148 ? -30.908 8.701 -3.226 1.00 26.42 145 THR B N 1
ATOM 2314 C CA . THR B 1 148 ? -32.369 8.787 -3.212 1.00 28.84 145 THR B CA 1
ATOM 2315 C C . THR B 1 148 ? -32.873 7.824 -2.144 1.00 34.53 145 THR B C 1
ATOM 2316 O O . THR B 1 148 ? -32.555 6.634 -2.210 1.00 32.88 145 THR B O 1
ATOM 2320 N N . ARG B 1 149 ? -33.666 8.320 -1.177 1.00 33.49 146 ARG B N 1
ATOM 2321 C CA . ARG B 1 149 ? -34.228 7.501 -0.080 1.00 35.47 146 ARG B CA 1
ATOM 2322 C C . ARG B 1 149 ? -35.011 6.282 -0.615 1.00 44.72 146 ARG B C 1
ATOM 2323 O O . ARG B 1 149 ? -35.794 6.449 -1.562 1.00 43.14 146 ARG B O 1
ATOM 2331 N N . GLU B 1 150 ? -34.786 5.058 -0.043 1.00 45.65 147 GLU B N 1
ATOM 2332 C CA . GLU B 1 150 ? -35.514 3.830 -0.450 1.00 48.52 147 GLU B CA 1
ATOM 2333 C C . GLU B 1 150 ? -37.022 3.980 -0.187 1.00 58.22 147 GLU B C 1
ATOM 2334 O O . GLU B 1 150 ? -37.393 4.536 0.851 1.00 58.46 147 GLU B O 1
ATOM 2340 N N . ARG B 1 151 ? -37.873 3.485 -1.148 1.00 58.42 148 ARG B N 1
ATOM 2341 C CA . ARG B 1 151 ? -39.344 3.579 -1.278 1.00 64.71 148 ARG B CA 1
ATOM 2342 C C . ARG B 1 151 ? -39.968 4.633 -0.295 1.00 95.58 148 ARG B C 1
ATOM 2343 O O . ARG B 1 151 ? -39.643 5.834 -0.458 1.00 96.81 148 ARG B O 1
#

Organism: Thermomonospora curvata (strain ATCC 19995 / DSM 43183 / JCM 3096 / KCTC 9072 / NBRC 15933 / NCIMB 10081 / Henssen B9) (NCBI:txid471852)

B-factor: mean 40.77, std 14.74, range [18.61, 127.22]

Solvent-accessible surface area: 13534 Å² total